Protein AF-A0A382SVH9-F1 (afdb_monomer)

InterPro domains:
  IPR014755 Copper resistance protein CopC/internalin, immunoglobulin-like [G3DSA:2.60.40.1220] (78-161)
  IPR014755 Copper resistance protein CopC/internalin, immunoglobulin-like [G3DSA:2.60.40.1220] (192-285)
  IPR032812 SbsA, Ig-like domain [PF13205] (74-186)
  IPR032812 SbsA, Ig-like domain [PF13205] (188-298)

Radius of gyration: 37.23 Å; Cα contacts (8 Å, |Δi|>4): 675; chains: 1; bounding box: 82×45×102 Å

pLDDT: mean 82.38, std 20.7, range [30.25, 98.88]

Nearest PDB structures (foldseek):
  3hc2-assembly1_A-2  TM=4.375E-01  e=3.664E-01  Gallus gallus
  3r18-assembly1_A-2  TM=4.276E-01  e=3.149E-01  Gallus gallus
  3hbq-assembly1_A-2  TM=4.366E-01  e=4.054E-01  Gallus gallus
  2a99-assembly1_A  TM=4.403E-01  e=6.717E-01  Gallus gallus
  3hbg-assembly1_A-2  TM=4.367E-01  e=7.816E-01  Gallus gallus

Sequence (308 aa):
RRIYLDWDGGPRQEYMTHVCCGNYSFNDLADSTYTLTYDYPWPHLNPTYIPSQIQTVTISEGENVTINFGTGTDTTAPVLVSSTPADDVTGVATDTNIVLVFDKAVDVGAGDITIHQASTGATVGTVSVTSWRVTGDGTATITVDPPGTLSSETGYYINVDPSAFQDTAGYSYGGIVNTSSLNFVTADVEPPLLVSSVPADGATGVHAETNITLMFDEAVHPRYGNITIHYADSGNVVETFTVPSGQVAGLGTDTITINPAQALFEVTTSDDRPLAAGTTFYINVDPQTLRDSAGNDYPGIDDSTTLS

Structure (mmCIF, N/CA/C/O backbone):
data_AF-A0A382SVH9-F1
#
_entry.id   AF-A0A382SVH9-F1
#
loop_
_atom_site.group_PDB
_atom_site.id
_atom_site.type_symbol
_atom_site.label_atom_id
_atom_site.label_alt_id
_atom_site.label_comp_id
_atom_site.label_asym_id
_atom_site.label_entity_id
_atom_site.label_seq_id
_atom_site.pdbx_PDB_ins_code
_atom_site.Cartn_x
_atom_site.Cartn_y
_atom_site.Cartn_z
_atom_site.occupancy
_atom_site.B_iso_or_equiv
_atom_site.auth_seq_id
_atom_site.auth_comp_id
_atom_site.auth_asym_id
_atom_site.auth_atom_id
_atom_site.pdbx_PDB_model_num
ATOM 1 N N . ARG A 1 1 ? 16.583 6.947 -51.802 1.00 58.25 1 ARG A N 1
ATOM 2 C CA . ARG A 1 1 ? 17.258 8.070 -51.109 1.00 58.25 1 ARG A CA 1
ATOM 3 C C . ARG A 1 1 ? 17.910 8.914 -52.191 1.00 58.25 1 ARG A C 1
ATOM 5 O O . ARG A 1 1 ? 18.689 8.338 -52.942 1.00 58.25 1 ARG A O 1
ATOM 12 N N . ARG A 1 2 ? 17.531 10.185 -52.338 1.00 56.09 2 ARG A N 1
ATOM 13 C CA . ARG A 1 2 ? 18.093 11.093 -53.351 1.00 56.09 2 ARG A CA 1
ATOM 14 C C . ARG A 1 2 ? 18.866 12.202 -52.647 1.00 56.09 2 ARG A C 1
ATOM 16 O O . ARG A 1 2 ? 18.416 12.651 -51.594 1.00 56.09 2 ARG A O 1
ATOM 23 N N . ILE A 1 3 ? 20.010 12.591 -53.201 1.00 58.25 3 ILE A N 1
ATOM 24 C CA . ILE A 1 3 ? 20.760 13.771 -52.761 1.00 58.25 3 ILE A CA 1
ATOM 25 C C . ILE A 1 3 ? 20.596 14.853 -53.817 1.00 58.25 3 ILE A C 1
ATOM 27 O O . ILE A 1 3 ? 20.844 14.620 -55.004 1.00 58.25 3 ILE A O 1
ATOM 31 N N . TYR A 1 4 ? 20.220 16.035 -53.346 1.00 61.88 4 TYR A N 1
ATOM 32 C CA . TYR A 1 4 ? 20.144 17.238 -54.149 1.00 61.88 4 TYR A CA 1
ATOM 33 C C . TYR A 1 4 ? 21.064 18.298 -53.556 1.00 61.88 4 TYR A C 1
ATOM 35 O O . TYR A 1 4 ? 21.172 18.413 -52.332 1.00 61.88 4 TYR A O 1
ATOM 43 N N . LEU A 1 5 ? 21.699 19.062 -54.439 1.00 62.53 5 LEU A N 1
ATOM 44 C CA . LEU A 1 5 ? 22.424 20.272 -54.082 1.00 62.53 5 LEU A CA 1
ATOM 45 C C . LEU A 1 5 ? 21.657 21.454 -54.667 1.00 62.53 5 LEU A C 1
ATOM 47 O O . LEU A 1 5 ? 21.414 21.515 -55.876 1.00 62.53 5 LEU A O 1
ATOM 51 N N . ASP A 1 6 ? 21.267 22.368 -53.788 1.00 61.41 6 ASP A N 1
ATOM 52 C CA . ASP A 1 6 ? 20.656 23.636 -54.152 1.00 61.41 6 ASP A CA 1
ATOM 53 C C . ASP A 1 6 ? 21.740 24.714 -54.091 1.00 61.41 6 ASP A C 1
ATOM 55 O O . ASP A 1 6 ? 22.362 24.929 -53.048 1.00 61.41 6 ASP A O 1
ATOM 59 N N . TRP A 1 7 ? 21.998 25.354 -55.230 1.00 53.94 7 TRP A N 1
ATOM 60 C CA . TRP A 1 7 ? 22.846 26.540 -55.311 1.00 53.94 7 TRP A CA 1
ATOM 61 C C . TRP A 1 7 ? 21.989 27.781 -55.053 1.00 53.94 7 TRP A C 1
ATOM 63 O O . TRP A 1 7 ? 20.885 27.875 -55.592 1.00 53.94 7 TRP A O 1
ATOM 73 N N . ASP A 1 8 ? 22.476 28.725 -54.246 1.00 51.28 8 ASP A N 1
ATOM 74 C CA . ASP A 1 8 ? 21.717 29.917 -53.859 1.00 51.28 8 ASP A CA 1
ATOM 75 C C . ASP A 1 8 ? 21.357 30.769 -55.099 1.00 51.28 8 ASP A C 1
ATOM 77 O O . ASP A 1 8 ? 22.191 31.467 -55.677 1.00 51.28 8 ASP A O 1
ATOM 81 N N . GLY A 1 9 ? 20.104 30.649 -55.560 1.00 55.28 9 GLY A N 1
ATOM 82 C CA . GLY A 1 9 ? 19.581 31.293 -56.774 1.00 55.28 9 GLY A CA 1
ATOM 83 C C . GLY A 1 9 ? 19.583 30.450 -58.064 1.00 55.28 9 GLY A C 1
ATOM 84 O O . GLY A 1 9 ? 19.178 30.964 -59.109 1.00 55.28 9 GLY A O 1
ATOM 85 N N . GLY A 1 10 ? 19.992 29.176 -58.022 1.00 58.62 10 GLY A N 1
ATOM 86 C CA . GLY A 1 10 ? 20.035 28.259 -59.172 1.00 58.62 10 GLY A CA 1
ATOM 87 C C . GLY A 1 10 ? 18.997 27.124 -59.146 1.00 58.62 10 GLY A C 1
ATOM 88 O O . GLY A 1 10 ? 18.335 26.899 -58.135 1.00 58.62 10 GLY A O 1
ATOM 89 N N . PRO A 1 11 ? 18.828 26.376 -60.256 1.00 56.66 11 PRO A N 1
ATOM 90 C CA . PRO A 1 11 ? 17.958 25.202 -60.285 1.00 56.66 11 PRO A CA 1
ATOM 91 C C . PRO A 1 11 ? 18.550 24.037 -59.473 1.00 56.66 11 PRO A C 1
ATOM 93 O O . PRO A 1 11 ? 19.734 23.729 -59.605 1.00 56.66 11 PRO A O 1
ATOM 96 N N . ARG A 1 12 ? 17.699 23.352 -58.693 1.00 59.25 12 ARG A N 1
ATOM 97 C CA . ARG A 1 12 ? 18.012 22.109 -57.961 1.00 59.25 12 ARG A CA 1
ATOM 98 C C . ARG A 1 12 ? 18.610 21.068 -58.906 1.00 59.25 12 ARG A C 1
ATOM 100 O O . ARG A 1 12 ? 17.952 20.676 -59.873 1.00 59.25 12 ARG A O 1
ATOM 107 N N . GLN A 1 13 ? 19.821 20.592 -58.621 1.00 64.38 13 GLN A N 1
ATOM 108 C CA . GLN A 1 13 ? 20.447 19.512 -59.389 1.00 64.38 13 GLN A CA 1
ATOM 109 C C . GLN A 1 13 ? 20.410 18.198 -58.603 1.00 64.38 13 GLN A C 1
ATOM 111 O O . GLN A 1 13 ? 20.823 18.125 -57.443 1.00 64.38 13 GLN A O 1
ATOM 116 N N . GLU A 1 14 ? 19.885 17.147 -59.240 1.00 62.72 14 GLU A N 1
ATOM 117 C CA . GLU A 1 14 ? 19.917 15.785 -58.708 1.00 62.72 14 GLU A CA 1
ATOM 118 C C . GLU A 1 14 ? 21.241 15.132 -59.101 1.00 62.72 14 GLU A C 1
ATOM 120 O O . GLU A 1 14 ? 21.479 14.843 -60.272 1.00 62.72 14 GLU A O 1
ATOM 125 N N . TYR A 1 15 ? 22.099 14.887 -58.113 1.00 63.59 15 TYR A N 1
ATOM 126 C CA . TYR A 1 15 ? 23.400 14.262 -58.352 1.00 63.59 15 TYR A CA 1
ATOM 127 C C . TYR A 1 15 ? 23.353 12.744 -58.173 1.00 63.59 15 TYR A C 1
ATOM 129 O O . TYR A 1 15 ? 24.147 12.028 -58.782 1.00 63.59 15 TYR A O 1
ATOM 137 N N . MET A 1 16 ? 22.432 12.225 -57.350 1.00 60.12 16 MET A N 1
ATOM 138 C CA . MET A 1 16 ? 22.357 10.793 -57.056 1.00 60.12 16 MET A CA 1
ATOM 139 C C . MET A 1 16 ? 20.930 10.311 -56.799 1.00 60.12 16 MET A C 1
ATOM 141 O O . MET A 1 16 ? 20.233 10.812 -55.917 1.00 60.12 16 MET A O 1
ATOM 145 N N . THR A 1 17 ? 20.547 9.246 -57.505 1.00 49.84 17 THR A N 1
ATOM 146 C CA . THR A 1 17 ? 19.232 8.590 -57.403 1.00 49.84 17 THR A CA 1
ATOM 147 C C . THR A 1 17 ? 19.216 7.413 -56.414 1.00 49.84 17 THR A C 1
ATOM 149 O O . THR A 1 17 ? 18.142 6.936 -56.032 1.00 49.84 17 THR A O 1
ATOM 152 N N . HIS A 1 18 ? 20.394 6.937 -55.988 1.00 51.53 18 HIS A N 1
ATOM 153 C CA . HIS A 1 18 ? 20.585 5.873 -55.000 1.00 51.53 18 HIS A CA 1
ATOM 154 C C . HIS A 1 18 ? 21.773 6.190 -54.092 1.00 51.53 18 HIS A C 1
ATOM 156 O O . HIS A 1 18 ? 22.919 6.221 -54.529 1.00 51.53 18 HIS A O 1
ATOM 162 N N . VAL A 1 19 ? 21.479 6.397 -52.813 1.00 54.03 19 VAL A N 1
ATOM 163 C CA . VAL A 1 19 ? 22.462 6.693 -51.768 1.00 54.03 19 VAL A CA 1
ATOM 164 C C . VAL A 1 19 ? 22.410 5.547 -50.761 1.00 54.03 19 VAL A C 1
ATOM 166 O O . VAL A 1 19 ? 21.363 5.313 -50.149 1.00 54.03 19 VAL A O 1
ATOM 169 N N . CYS A 1 20 ? 23.508 4.806 -50.635 1.00 48.97 20 CYS A N 1
ATOM 170 C CA . CYS A 1 20 ? 23.730 3.790 -49.606 1.00 48.97 20 CYS A CA 1
ATOM 171 C C . CYS A 1 20 ? 24.627 4.359 -48.490 1.00 48.97 20 CYS A C 1
ATOM 173 O O . CYS A 1 20 ? 24.883 5.558 -48.438 1.00 48.97 20 CYS A O 1
ATOM 175 N N . CYS A 1 21 ? 25.077 3.525 -47.554 1.00 48.47 21 CYS A N 1
ATOM 176 C CA . CYS A 1 21 ? 26.153 3.907 -46.641 1.00 48.47 21 CYS A CA 1
ATOM 177 C C . CYS A 1 21 ? 27.482 3.977 -47.417 1.00 48.47 21 CYS A C 1
ATOM 179 O O . CYS A 1 21 ? 27.823 3.042 -48.142 1.00 48.47 21 CYS A O 1
ATOM 181 N N . GLY A 1 22 ? 28.208 5.093 -47.304 1.00 46.25 22 GLY A N 1
ATOM 182 C CA . GLY A 1 22 ? 29.478 5.305 -47.999 1.00 46.25 22 GLY A CA 1
ATOM 183 C C . GLY A 1 22 ? 29.938 6.764 -47.986 1.00 46.25 22 GLY A C 1
ATOM 184 O O . GLY A 1 22 ? 29.182 7.659 -47.610 1.00 46.25 22 GLY A O 1
ATOM 185 N N . ASN A 1 23 ? 31.184 6.981 -48.408 1.00 48.84 23 ASN A N 1
ATOM 186 C CA . ASN A 1 23 ? 31.743 8.313 -48.631 1.00 48.84 23 ASN A CA 1
ATOM 187 C C . ASN A 1 23 ? 31.383 8.777 -50.043 1.00 48.84 23 ASN A C 1
ATOM 189 O O . ASN A 1 23 ? 31.518 8.007 -50.997 1.00 48.84 23 ASN A O 1
ATOM 193 N N . TYR A 1 24 ? 30.966 10.033 -50.174 1.00 58.28 24 TYR A N 1
ATOM 194 C CA . TYR A 1 24 ? 30.596 10.627 -51.455 1.00 58.28 24 TYR A CA 1
ATOM 195 C C . TYR A 1 24 ? 31.467 11.843 -51.745 1.00 58.28 24 TYR A C 1
ATOM 197 O O . TYR A 1 24 ? 31.756 12.641 -50.854 1.00 58.28 24 TYR A O 1
ATOM 205 N N . SER A 1 25 ? 31.888 11.955 -53.001 1.00 56.06 25 SER A N 1
ATOM 206 C CA . SER A 1 25 ? 32.727 13.037 -53.508 1.00 56.06 25 SER A CA 1
ATOM 207 C C . SER A 1 25 ? 31.969 13.746 -54.620 1.00 56.06 25 SER A C 1
ATOM 209 O O . SER A 1 25 ? 31.438 13.089 -55.517 1.00 56.06 25 SER A O 1
ATOM 211 N N . PHE A 1 26 ? 31.930 15.072 -54.563 1.00 63.16 26 PHE A N 1
ATOM 212 C CA . PHE A 1 26 ? 31.374 15.908 -55.620 1.00 63.16 26 PHE A CA 1
ATOM 213 C C . PHE A 1 26 ? 32.535 16.653 -56.274 1.00 63.16 26 PHE A C 1
ATOM 215 O O . PHE A 1 26 ? 33.290 17.331 -55.581 1.00 63.16 26 PHE A O 1
ATOM 222 N N . ASN A 1 27 ? 32.685 16.495 -57.588 1.00 55.75 27 ASN A N 1
ATOM 223 C CA . ASN A 1 27 ? 33.703 17.182 -58.381 1.00 55.75 27 ASN A CA 1
ATOM 224 C C . ASN A 1 27 ? 33.030 18.282 -59.216 1.00 55.75 27 ASN A C 1
ATOM 226 O O . ASN A 1 27 ? 31.838 18.183 -59.505 1.00 55.75 27 ASN A O 1
ATOM 230 N N . ASP A 1 28 ? 33.798 19.295 -59.618 1.00 58.84 28 ASP A N 1
ATOM 231 C CA . ASP A 1 28 ? 33.359 20.390 -60.500 1.00 58.84 28 ASP A CA 1
ATOM 232 C C . ASP A 1 28 ? 32.236 21.287 -59.933 1.00 58.84 28 ASP A C 1
ATOM 234 O O . ASP A 1 28 ? 31.375 21.776 -60.668 1.00 58.84 28 ASP A O 1
ATOM 238 N N . LEU A 1 29 ? 32.235 21.531 -58.618 1.00 59.56 29 LEU A N 1
ATOM 239 C CA . LEU A 1 29 ? 31.367 22.544 -58.008 1.00 59.56 29 LEU A CA 1
ATOM 240 C C . LEU A 1 29 ? 31.951 23.950 -58.232 1.00 59.56 29 LEU A C 1
ATOM 242 O O . LEU A 1 29 ? 33.138 24.173 -58.009 1.00 59.56 29 LEU A O 1
ATOM 246 N N . ALA A 1 30 ? 31.114 24.902 -58.652 1.00 58.53 30 ALA A N 1
ATOM 247 C CA . ALA A 1 30 ? 31.490 26.315 -58.752 1.00 58.53 30 ALA A CA 1
ATOM 248 C C . ALA A 1 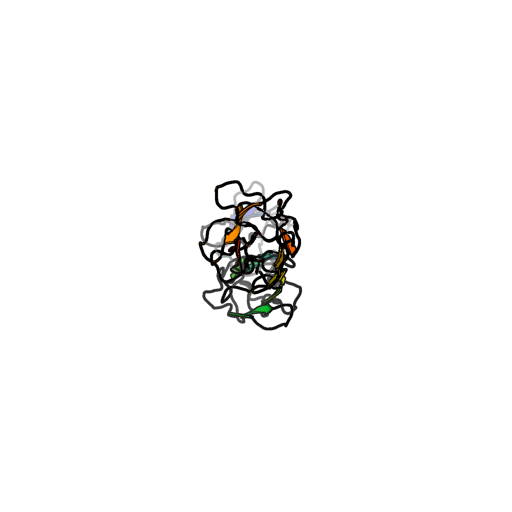30 ? 31.581 26.974 -57.362 1.00 58.53 30 ALA A C 1
ATOM 250 O O . ALA A 1 30 ? 30.886 26.538 -56.442 1.00 58.53 30 ALA A O 1
ATOM 251 N N . ASP A 1 31 ? 32.361 28.052 -57.227 1.00 51.97 31 ASP A N 1
ATOM 252 C CA . ASP A 1 31 ? 32.509 28.823 -55.981 1.00 51.97 31 ASP A CA 1
ATOM 253 C C . ASP A 1 31 ? 31.170 29.383 -55.489 1.00 51.97 31 ASP A C 1
ATOM 255 O O . ASP A 1 31 ? 30.678 30.416 -55.961 1.00 51.97 31 ASP A O 1
ATOM 259 N N . SER A 1 32 ? 30.557 28.695 -54.524 1.00 55.59 32 SER A N 1
ATOM 260 C CA . SER A 1 32 ? 29.345 29.178 -53.885 1.00 55.59 32 SER A CA 1
ATOM 261 C C . SER A 1 32 ? 28.934 28.418 -52.631 1.00 55.59 32 SER A C 1
ATOM 263 O O . SER A 1 32 ? 29.571 27.454 -52.208 1.00 55.59 32 SER A O 1
ATOM 265 N N . THR A 1 33 ? 27.836 28.872 -52.032 1.00 53.19 33 THR A N 1
ATOM 266 C CA . THR A 1 33 ? 27.153 28.174 -50.950 1.00 53.19 33 THR A CA 1
ATOM 267 C C . THR A 1 33 ? 26.169 27.170 -51.539 1.00 53.19 33 THR A C 1
ATOM 269 O O . THR A 1 33 ? 25.306 27.527 -52.344 1.00 53.19 33 THR A O 1
ATOM 272 N N . TYR A 1 34 ? 26.295 25.915 -51.114 1.00 56.31 34 TYR A N 1
ATOM 273 C CA . TYR A 1 34 ? 25.376 24.844 -51.477 1.00 56.31 34 TYR A CA 1
ATOM 274 C C . TYR A 1 34 ? 24.607 24.390 -50.243 1.00 56.31 34 TYR A C 1
ATOM 276 O O . TYR A 1 34 ? 25.189 24.193 -49.174 1.00 56.31 34 TYR A O 1
ATOM 284 N N . THR A 1 35 ? 23.302 24.192 -50.402 1.00 55.31 35 THR A N 1
ATOM 285 C CA . THR A 1 35 ? 22.461 23.556 -49.386 1.00 55.31 35 THR A CA 1
ATOM 286 C C . THR A 1 35 ? 22.193 22.118 -49.796 1.00 55.31 35 THR A C 1
ATOM 288 O O . THR A 1 35 ? 21.763 21.845 -50.917 1.00 55.31 35 THR A O 1
ATOM 291 N N . LEU A 1 36 ? 22.459 21.187 -48.881 1.00 57.78 36 LEU A N 1
ATOM 292 C CA . LEU A 1 36 ? 22.130 19.782 -49.064 1.00 57.78 36 LEU A CA 1
ATOM 293 C C . LEU A 1 36 ? 20.709 19.529 -48.558 1.00 57.78 36 LEU A C 1
ATOM 295 O O . LEU A 1 36 ? 20.455 19.600 -47.355 1.00 57.78 36 LEU A O 1
ATOM 299 N N . THR A 1 37 ? 19.803 19.174 -49.465 1.00 52.91 37 THR A N 1
ATOM 300 C CA . THR A 1 37 ? 18.401 18.915 -49.118 1.00 52.91 37 THR A CA 1
ATOM 301 C C . THR A 1 37 ? 18.071 17.440 -49.331 1.00 52.91 37 THR A C 1
ATOM 303 O O . THR A 1 37 ? 18.212 16.915 -50.438 1.00 52.91 37 THR A O 1
ATOM 306 N N . TYR A 1 38 ? 17.609 16.761 -48.277 1.00 53.44 38 TYR A N 1
ATOM 307 C CA . TYR A 1 38 ? 17.138 15.374 -48.332 1.00 53.44 38 TYR A CA 1
ATOM 308 C C . TYR A 1 38 ? 15.609 15.328 -48.402 1.00 53.44 38 TYR A C 1
ATOM 310 O O . TYR A 1 38 ? 14.936 15.886 -47.539 1.00 53.44 38 TYR A O 1
ATOM 318 N N . ASP A 1 39 ? 15.053 14.624 -49.391 1.00 50.69 39 ASP A N 1
ATOM 319 C CA . ASP A 1 39 ? 13.601 14.417 -49.467 1.00 50.69 39 ASP A CA 1
ATOM 320 C C . ASP A 1 39 ? 13.175 13.212 -48.591 1.00 50.69 39 ASP A C 1
ATOM 322 O O . ASP A 1 39 ? 13.449 12.053 -48.923 1.00 50.69 39 ASP A O 1
ATOM 326 N N . TYR A 1 40 ? 12.463 13.494 -47.492 1.00 48.00 40 TYR A N 1
ATOM 327 C CA . TYR A 1 40 ? 11.597 12.581 -46.711 1.00 48.00 40 TYR A CA 1
ATOM 328 C C . TYR A 1 40 ? 10.225 13.283 -46.531 1.00 48.00 40 TYR A C 1
ATOM 330 O O . TYR A 1 40 ? 10.270 14.508 -46.393 1.00 48.00 40 TYR A O 1
ATOM 338 N N . PRO A 1 41 ? 9.026 12.627 -46.540 1.00 49.06 41 PRO A N 1
ATOM 339 C CA . PRO A 1 41 ? 8.708 11.323 -45.919 1.00 49.06 41 PRO A CA 1
ATOM 340 C C . PRO A 1 41 ? 7.757 10.356 -46.682 1.00 49.06 41 PRO A C 1
ATOM 342 O O . PRO A 1 41 ? 7.038 10.749 -47.595 1.00 49.06 41 PRO A O 1
ATOM 345 N N . TRP A 1 42 ? 7.675 9.093 -46.227 1.00 33.41 42 TRP A N 1
ATOM 346 C CA . TRP A 1 42 ? 6.431 8.290 -46.247 1.00 33.41 42 TRP A CA 1
ATOM 347 C C . TRP A 1 42 ? 6.083 7.853 -44.805 1.00 33.41 42 TRP A C 1
ATOM 349 O O . TRP A 1 42 ? 6.988 7.749 -43.972 1.00 33.41 42 TRP A O 1
ATOM 359 N N . PRO A 1 43 ? 4.790 7.654 -44.477 1.00 42.72 43 PRO A N 1
ATOM 360 C CA . PRO A 1 43 ? 4.315 7.328 -43.140 1.00 42.72 43 PRO A CA 1
ATOM 361 C C . PRO A 1 43 ? 4.579 5.848 -42.841 1.00 42.72 43 PRO A C 1
ATOM 363 O O . PRO A 1 43 ? 4.656 5.035 -43.756 1.00 42.72 43 PRO A O 1
ATOM 366 N N . HIS A 1 44 ? 4.661 5.499 -41.561 1.00 37.62 44 HIS A N 1
ATOM 367 C CA . HIS A 1 44 ? 5.045 4.179 -41.044 1.00 37.62 44 HIS A CA 1
ATOM 368 C C . HIS A 1 44 ? 6.551 3.922 -41.096 1.00 37.62 44 HIS A C 1
ATOM 370 O O . HIS A 1 44 ? 7.010 3.066 -41.834 1.00 37.62 44 HIS A O 1
ATOM 376 N N . LEU A 1 45 ? 7.307 4.682 -40.304 1.00 30.25 45 LEU A N 1
ATOM 377 C CA . LEU A 1 45 ? 8.376 4.201 -39.421 1.00 30.25 45 LEU A CA 1
ATOM 378 C C . LEU A 1 45 ? 8.753 5.370 -38.489 1.00 30.25 45 LEU A C 1
ATOM 380 O O . LEU A 1 45 ? 8.753 6.531 -38.900 1.00 30.25 45 LEU A O 1
ATOM 384 N N . ASN A 1 46 ? 8.983 5.048 -37.218 1.00 38.66 46 ASN A N 1
ATOM 385 C CA . ASN A 1 46 ? 9.232 5.973 -36.112 1.00 38.66 46 ASN A CA 1
ATOM 386 C C . ASN A 1 46 ? 10.412 6.931 -36.434 1.00 38.66 46 ASN A C 1
ATOM 388 O O . ASN A 1 46 ? 11.494 6.446 -36.776 1.00 38.66 46 ASN A O 1
ATOM 392 N N . PRO A 1 47 ? 10.249 8.267 -36.383 1.00 35.34 47 PRO A N 1
ATOM 393 C CA . PRO A 1 47 ? 11.258 9.212 -36.852 1.00 35.34 47 PRO A CA 1
ATOM 394 C C . PRO A 1 47 ? 12.253 9.558 -35.735 1.00 35.34 47 PRO A C 1
ATOM 396 O O . PRO A 1 47 ? 12.216 10.661 -35.200 1.00 35.34 47 PRO A O 1
ATOM 399 N N . THR A 1 48 ? 13.169 8.652 -35.390 1.00 42.91 48 THR A N 1
ATOM 400 C CA . THR A 1 48 ? 14.209 8.941 -34.371 1.00 42.91 48 THR A CA 1
ATOM 401 C C . THR A 1 48 ? 15.579 9.264 -34.966 1.00 42.91 48 THR A C 1
ATOM 403 O O . THR A 1 48 ? 16.588 9.197 -34.276 1.00 42.91 48 THR A O 1
ATOM 406 N N . TYR A 1 49 ? 15.658 9.670 -36.237 1.00 42.28 49 TYR A N 1
ATOM 407 C CA . TYR A 1 49 ? 16.865 10.345 -36.720 1.00 42.28 49 TYR A CA 1
ATOM 408 C C . TYR A 1 49 ? 16.600 11.182 -37.973 1.00 42.28 49 TYR A C 1
ATOM 410 O O . TYR A 1 49 ? 16.689 10.705 -39.105 1.00 42.28 49 TYR A O 1
ATOM 418 N N . ILE A 1 50 ? 16.289 12.461 -37.772 1.00 40.38 50 ILE A N 1
ATOM 419 C CA . ILE A 1 50 ? 16.588 13.486 -38.772 1.00 40.38 50 ILE A CA 1
ATOM 420 C C . ILE A 1 50 ? 18.004 13.958 -38.429 1.00 40.38 50 ILE A C 1
ATOM 422 O O . ILE A 1 50 ? 18.196 14.422 -37.304 1.00 40.38 50 ILE A O 1
ATOM 426 N N . PRO A 1 51 ? 19.000 13.873 -39.329 1.00 41.66 51 PRO A N 1
ATOM 427 C CA . PRO A 1 51 ? 20.227 14.626 -39.138 1.00 41.66 51 PRO A CA 1
ATOM 428 C C . PRO A 1 51 ? 19.833 16.107 -39.155 1.00 41.66 51 PRO A C 1
ATOM 430 O O . PRO A 1 51 ? 19.626 16.699 -40.209 1.00 41.66 51 PRO A O 1
ATOM 433 N N . SER A 1 52 ? 19.655 16.704 -37.979 1.00 39.50 52 SER A N 1
ATOM 434 C CA . SER A 1 52 ? 19.278 18.109 -37.820 1.00 39.50 52 SER A CA 1
ATOM 435 C C . SER A 1 52 ? 20.468 19.056 -37.971 1.00 39.50 52 SER A C 1
ATOM 437 O O . SER A 1 52 ? 20.377 20.222 -37.601 1.00 39.50 52 SER A O 1
ATOM 439 N N . GLN A 1 53 ? 21.587 18.592 -38.523 1.00 44.22 53 GLN A N 1
ATOM 440 C CA . GLN A 1 53 ? 22.650 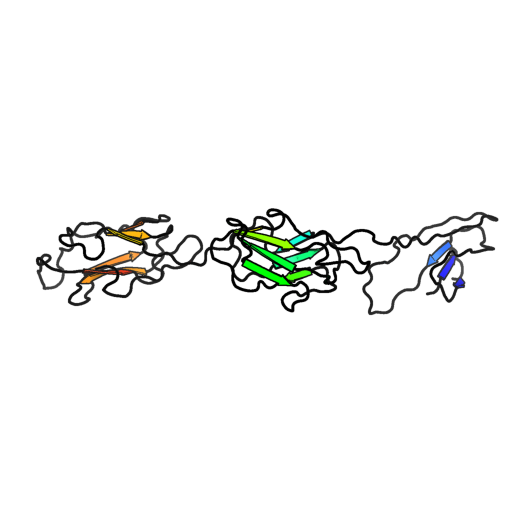19.484 -38.954 1.00 44.22 53 GLN A CA 1
ATOM 441 C C . GLN A 1 53 ? 22.567 19.655 -40.464 1.00 44.22 53 GLN A C 1
ATOM 443 O O . GLN A 1 53 ? 23.189 18.923 -41.229 1.00 44.22 53 GLN A O 1
ATOM 448 N N . ILE A 1 54 ? 21.805 20.668 -40.885 1.00 46.97 54 ILE A N 1
ATOM 449 C CA . ILE A 1 54 ? 22.127 21.370 -42.126 1.00 46.97 54 ILE A CA 1
ATOM 450 C C . ILE A 1 54 ? 23.532 21.930 -41.901 1.00 46.97 54 ILE A C 1
ATOM 452 O O . ILE A 1 54 ? 23.716 22.888 -41.153 1.00 46.97 54 ILE A O 1
ATOM 456 N N . GLN A 1 55 ? 24.537 21.263 -42.458 1.00 50.16 55 GLN A N 1
ATOM 457 C CA . GLN A 1 55 ? 25.910 21.731 -42.402 1.00 50.16 55 GLN A CA 1
ATOM 458 C C . GLN A 1 55 ? 26.116 22.618 -43.628 1.00 50.16 55 GLN A C 1
ATOM 460 O O . GLN A 1 55 ? 26.173 22.126 -44.754 1.00 50.16 55 GLN A O 1
ATOM 465 N N . THR A 1 56 ? 26.153 23.934 -43.430 1.00 49.94 56 THR A N 1
ATOM 466 C CA . THR A 1 56 ? 26.539 24.862 -44.495 1.00 49.94 56 THR A CA 1
ATOM 467 C C . THR A 1 56 ? 28.038 24.701 -44.718 1.00 49.94 56 THR A C 1
ATOM 469 O O . THR A 1 56 ? 28.826 24.973 -43.812 1.00 49.94 56 THR A O 1
ATOM 472 N N . VAL A 1 57 ? 28.438 24.233 -45.900 1.00 55.03 57 VAL A N 1
ATOM 473 C CA . VAL A 1 57 ? 29.850 24.091 -46.274 1.00 55.03 57 VAL A CA 1
ATOM 474 C C . VAL A 1 57 ? 30.156 25.093 -47.382 1.00 55.03 57 VAL A C 1
ATOM 476 O O . VAL A 1 57 ? 29.504 25.089 -48.424 1.00 55.03 57 VAL A O 1
ATOM 479 N N . THR A 1 58 ? 31.137 25.964 -47.148 1.00 53.25 58 THR A N 1
ATOM 480 C CA . THR A 1 58 ? 31.693 26.856 -48.175 1.00 53.25 58 THR A CA 1
ATOM 481 C C . THR A 1 58 ? 32.874 26.152 -48.830 1.00 53.25 58 THR A C 1
ATOM 483 O O . THR A 1 58 ? 33.755 25.671 -48.120 1.00 53.25 58 THR A O 1
ATOM 486 N N . ILE A 1 59 ? 32.893 26.090 -50.161 1.00 54.50 59 ILE A N 1
ATOM 487 C CA . ILE A 1 59 ? 33.920 25.389 -50.947 1.00 54.50 59 ILE A CA 1
ATOM 488 C C . ILE A 1 59 ? 34.635 26.408 -51.841 1.00 54.50 59 ILE A C 1
ATOM 490 O O . ILE A 1 59 ? 33.967 27.285 -52.388 1.00 54.50 59 ILE A O 1
ATOM 494 N N . SER A 1 60 ? 35.963 26.302 -51.967 1.00 51.06 60 SER A N 1
ATOM 495 C CA . SER A 1 60 ? 36.768 27.079 -52.928 1.00 51.06 60 SER A CA 1
ATOM 496 C C . SER A 1 60 ? 37.248 26.191 -54.086 1.00 51.06 60 SER A C 1
ATOM 498 O O . SER A 1 60 ? 37.467 24.991 -53.897 1.00 51.06 60 SER A O 1
ATOM 500 N N . GLU A 1 61 ? 37.440 26.770 -55.272 1.00 46.88 61 GLU A N 1
ATOM 501 C CA . GLU A 1 61 ? 37.838 26.063 -56.495 1.00 46.88 61 GLU A CA 1
ATOM 502 C C . GLU A 1 61 ? 39.099 25.192 -56.309 1.00 46.88 61 GLU A C 1
ATOM 504 O O . GLU A 1 61 ? 40.149 25.647 -55.849 1.00 46.88 61 GLU A O 1
ATOM 509 N N . GLY A 1 62 ? 38.997 23.915 -56.699 1.00 51.62 62 GLY A N 1
ATOM 510 C CA . GLY A 1 62 ? 40.088 22.933 -56.649 1.00 51.62 62 GLY A CA 1
ATOM 511 C C . GLY A 1 62 ? 40.210 22.141 -55.341 1.00 51.62 62 GLY A C 1
ATOM 512 O O . GLY A 1 62 ? 41.104 21.298 -55.230 1.00 51.62 62 GLY A O 1
ATOM 513 N N . GLU A 1 63 ? 39.329 22.369 -54.363 1.00 50.50 63 GLU A N 1
ATOM 514 C CA . GLU A 1 63 ? 39.331 21.651 -53.088 1.00 50.50 63 GLU A CA 1
ATOM 515 C C . GLU A 1 63 ? 38.377 20.443 -53.100 1.00 50.50 63 GLU A C 1
ATOM 517 O O . GLU A 1 63 ? 37.199 20.545 -53.442 1.00 50.50 63 GLU A O 1
ATOM 522 N N . ASN A 1 64 ? 38.880 19.271 -52.700 1.00 50.03 64 ASN A N 1
ATOM 523 C CA . ASN A 1 64 ? 38.048 18.081 -52.530 1.00 50.03 64 ASN A CA 1
ATOM 524 C C . ASN A 1 64 ? 37.329 18.142 -51.180 1.00 50.03 64 ASN A C 1
ATOM 526 O O . ASN A 1 64 ? 37.968 18.023 -50.133 1.00 50.03 64 ASN A O 1
ATOM 530 N N . VAL A 1 65 ? 36.000 18.244 -51.194 1.00 51.50 65 VAL A N 1
ATOM 531 C CA . VAL A 1 65 ? 35.187 18.218 -49.972 1.00 51.50 65 VAL A CA 1
ATOM 532 C C . VAL A 1 65 ? 34.667 16.814 -49.711 1.00 51.50 65 VAL A C 1
ATOM 534 O O . VAL A 1 65 ? 33.963 16.221 -50.526 1.00 51.50 65 VAL A O 1
ATOM 537 N N . THR A 1 66 ? 35.008 16.287 -48.537 1.00 48.88 66 THR A N 1
ATOM 538 C CA . THR A 1 66 ? 34.459 15.030 -48.023 1.00 48.88 66 THR A CA 1
ATOM 539 C C . THR A 1 66 ? 33.427 15.352 -46.950 1.00 48.88 66 THR A C 1
ATOM 541 O O . THR A 1 66 ? 33.785 15.809 -45.866 1.00 48.88 66 THR A O 1
ATOM 544 N N . ILE A 1 67 ? 32.147 15.108 -47.242 1.00 54.19 67 ILE A N 1
ATOM 545 C CA . ILE A 1 67 ? 31.068 15.218 -46.254 1.00 54.19 67 ILE A CA 1
ATOM 546 C C . ILE A 1 67 ? 30.872 13.839 -45.632 1.00 54.19 67 ILE A C 1
ATOM 548 O O . ILE A 1 67 ? 30.285 12.940 -46.237 1.00 54.19 67 ILE A O 1
ATOM 552 N N . ASN A 1 68 ? 31.377 13.671 -44.413 1.00 45.97 68 ASN A N 1
ATOM 553 C CA . ASN A 1 68 ? 31.119 12.472 -43.631 1.00 45.97 68 ASN A CA 1
ATOM 554 C C . ASN A 1 68 ? 29.772 12.626 -42.928 1.00 45.97 68 ASN A C 1
ATOM 556 O O . ASN A 1 68 ? 29.651 13.367 -41.952 1.00 45.97 68 ASN A O 1
ATOM 560 N N . PHE A 1 69 ? 28.765 11.888 -43.389 1.00 46.00 69 PHE A N 1
ATOM 561 C CA . PHE A 1 69 ? 27.555 11.675 -42.603 1.00 46.00 69 PHE A CA 1
ATOM 562 C C . PHE A 1 69 ? 27.912 10.748 -41.444 1.00 46.00 69 PHE A C 1
ATOM 564 O O . PHE A 1 69 ? 27.855 9.525 -41.566 1.00 46.00 69 PHE A O 1
ATOM 571 N N . GLY A 1 70 ? 28.327 11.329 -40.321 1.00 44.66 70 GLY A N 1
ATOM 572 C CA . GLY A 1 70 ? 28.387 10.596 -39.069 1.00 44.66 70 GLY A CA 1
ATOM 573 C C . GLY A 1 70 ? 26.969 10.180 -38.708 1.00 44.66 70 GLY A C 1
ATOM 574 O O . GLY A 1 70 ? 26.200 10.995 -38.209 1.00 44.66 70 GLY A O 1
ATOM 575 N N . THR A 1 71 ? 26.597 8.926 -38.966 1.00 49.41 71 THR A N 1
ATOM 576 C CA . THR A 1 71 ? 25.495 8.311 -38.232 1.00 49.41 71 THR A CA 1
ATOM 577 C C . THR A 1 71 ? 26.000 8.221 -36.805 1.00 49.41 71 THR A C 1
ATOM 579 O O . THR A 1 71 ? 26.785 7.325 -36.498 1.00 49.41 71 THR A O 1
ATOM 582 N N . GLY A 1 72 ? 25.666 9.197 -35.963 1.00 51.12 72 GLY A N 1
ATOM 583 C CA . GLY A 1 72 ? 25.884 9.045 -34.533 1.00 51.12 72 GLY A CA 1
ATOM 584 C C . GLY A 1 72 ? 25.123 7.793 -34.125 1.00 51.12 72 GLY A C 1
ATOM 585 O O . GLY A 1 72 ? 23.900 7.824 -34.050 1.00 51.12 72 GLY A O 1
ATOM 586 N N . THR A 1 73 ? 25.818 6.666 -34.003 1.00 60.84 73 THR A N 1
ATOM 587 C CA . THR A 1 73 ? 25.228 5.449 -33.469 1.00 60.84 73 THR A CA 1
ATOM 588 C C . THR A 1 73 ? 24.965 5.752 -32.011 1.00 60.84 73 THR A C 1
ATOM 590 O O . THR A 1 73 ? 25.894 6.145 -31.304 1.00 60.84 73 THR A O 1
ATOM 593 N N . ASP A 1 74 ? 23.716 5.639 -31.575 1.00 71.44 74 ASP A N 1
ATOM 594 C CA . ASP A 1 74 ? 23.441 5.616 -30.148 1.00 71.44 74 ASP A CA 1
ATOM 595 C C . ASP A 1 74 ? 24.202 4.424 -29.562 1.00 71.44 74 ASP A C 1
ATOM 597 O O . ASP A 1 74 ? 23.988 3.286 -29.975 1.00 71.44 74 ASP A O 1
ATOM 601 N N . THR A 1 75 ? 25.173 4.712 -28.697 1.00 82.75 75 THR A N 1
ATOM 602 C CA . THR A 1 75 ? 25.992 3.696 -28.029 1.00 82.75 75 THR A CA 1
ATOM 603 C C . THR A 1 75 ? 25.689 3.611 -26.538 1.00 82.75 75 THR A C 1
ATOM 605 O O . THR A 1 75 ? 26.519 3.127 -25.767 1.00 82.75 75 THR A O 1
ATOM 608 N N . THR A 1 76 ? 24.570 4.191 -26.102 1.00 87.25 76 THR A N 1
ATOM 609 C CA . THR A 1 76 ? 24.211 4.295 -24.690 1.00 87.25 76 THR A CA 1
ATOM 610 C C . THR A 1 76 ? 23.122 3.294 -24.347 1.00 87.25 76 THR A C 1
ATOM 612 O O . THR A 1 76 ? 22.091 3.242 -25.010 1.00 87.25 76 THR A O 1
ATOM 615 N N . ALA A 1 77 ? 23.341 2.522 -23.284 1.00 92.81 77 ALA A N 1
ATOM 616 C CA . ALA A 1 77 ? 22.312 1.647 -22.740 1.00 92.81 77 ALA A CA 1
ATOM 617 C C . ALA A 1 77 ? 21.085 2.453 -22.276 1.00 92.81 77 ALA A C 1
ATOM 619 O O . ALA A 1 77 ? 21.252 3.604 -21.860 1.00 92.81 77 ALA A O 1
ATOM 620 N N . PRO A 1 78 ? 19.880 1.852 -22.292 1.00 96.12 78 PRO A N 1
ATOM 621 C CA . PRO A 1 78 ? 18.707 2.438 -21.659 1.00 96.12 78 PRO A CA 1
ATOM 622 C C . PRO A 1 78 ? 18.979 2.803 -20.200 1.00 96.12 78 PRO A C 1
ATOM 624 O O . PRO A 1 78 ? 19.712 2.101 -19.497 1.00 96.12 78 PRO A O 1
ATOM 627 N N . VAL A 1 79 ? 18.346 3.868 -19.724 1.00 95.06 79 VAL A N 1
ATOM 628 C CA . VAL A 1 79 ? 18.380 4.297 -18.324 1.00 95.06 79 VAL A CA 1
ATOM 629 C C . VAL A 1 79 ? 16.952 4.432 -17.817 1.00 95.06 79 VAL A C 1
ATOM 631 O O . VAL A 1 79 ? 16.087 4.973 -18.502 1.00 95.06 79 VAL A O 1
ATOM 634 N N . LEU A 1 80 ? 16.705 3.944 -16.602 1.00 98.00 80 LEU A N 1
ATOM 635 C CA . LEU A 1 80 ? 15.428 4.152 -15.931 1.00 98.00 80 LEU A CA 1
ATOM 636 C C . LEU A 1 80 ? 15.301 5.628 -15.530 1.00 98.00 80 LEU A C 1
ATOM 638 O O . LEU A 1 80 ? 16.128 6.147 -14.782 1.00 98.00 80 LEU A O 1
ATOM 642 N N . VAL A 1 81 ? 14.272 6.296 -16.040 1.00 97.44 81 VAL A N 1
ATOM 643 C CA . VAL A 1 81 ? 13.957 7.706 -15.777 1.00 97.44 81 VAL A CA 1
ATOM 644 C C . VAL A 1 81 ? 13.031 7.839 -14.576 1.00 97.44 81 VAL A C 1
ATOM 646 O O . VAL A 1 81 ? 13.210 8.737 -13.755 1.00 97.44 81 VAL A O 1
ATOM 649 N N . SER A 1 82 ? 12.034 6.962 -14.471 1.00 97.69 82 SER A N 1
ATOM 650 C CA . SER A 1 82 ? 11.098 6.939 -13.349 1.00 97.69 82 SER A CA 1
ATOM 651 C C . SER A 1 82 ? 10.398 5.591 -13.222 1.00 97.69 82 SER A C 1
ATOM 653 O O . SER A 1 82 ? 10.452 4.748 -14.120 1.00 97.69 82 SER A O 1
ATOM 655 N N . SER A 1 83 ? 9.711 5.404 -12.098 1.00 98.62 83 SER A N 1
ATOM 656 C CA . SER A 1 83 ? 8.867 4.245 -11.848 1.00 98.62 83 SER A CA 1
ATOM 657 C C . SER A 1 83 ? 7.539 4.633 -11.198 1.00 98.62 83 SER A C 1
ATOM 659 O O . SER A 1 83 ? 7.375 5.721 -10.643 1.00 98.62 83 SER A O 1
ATOM 661 N N . THR A 1 84 ? 6.564 3.734 -11.267 1.00 98.12 84 THR A N 1
ATOM 662 C CA . THR A 1 84 ? 5.366 3.743 -10.422 1.00 98.12 84 THR A CA 1
ATOM 663 C C . THR A 1 84 ? 5.178 2.333 -9.866 1.00 98.12 84 THR A C 1
ATOM 665 O O . THR A 1 84 ? 5.033 1.426 -10.671 1.00 98.12 84 THR A O 1
ATOM 668 N N . PRO A 1 85 ? 5.192 2.109 -8.545 1.00 98.56 85 PRO A N 1
ATOM 669 C CA . PRO A 1 85 ? 5.424 3.091 -7.486 1.00 98.56 85 PRO A CA 1
ATOM 670 C C . PRO A 1 85 ? 6.768 3.819 -7.636 1.00 98.56 85 PRO A C 1
ATOM 672 O O . PRO A 1 85 ? 7.728 3.263 -8.174 1.00 98.56 85 PRO A O 1
ATOM 675 N N . ALA A 1 86 ? 6.808 5.092 -7.239 1.00 98.56 86 ALA A N 1
ATOM 676 C CA . ALA A 1 86 ? 8.061 5.840 -7.183 1.00 98.56 86 ALA A CA 1
ATOM 677 C C . ALA A 1 86 ? 8.922 5.309 -6.030 1.00 98.56 86 ALA A C 1
ATOM 679 O O . ALA A 1 86 ? 8.388 4.769 -5.064 1.00 98.56 86 ALA A O 1
ATOM 680 N N . ASP A 1 87 ? 10.236 5.473 -6.127 1.00 98.56 87 ASP A N 1
ATOM 681 C CA . ASP A 1 87 ? 11.142 5.109 -5.038 1.00 98.56 87 ASP A CA 1
ATOM 682 C C . ASP A 1 87 ? 10.784 5.849 -3.733 1.00 98.56 87 ASP A C 1
ATOM 684 O O . ASP A 1 87 ? 10.357 7.008 -3.763 1.00 98.56 87 ASP A O 1
ATOM 688 N N . ASP A 1 88 ? 10.920 5.150 -2.606 1.00 98.31 88 A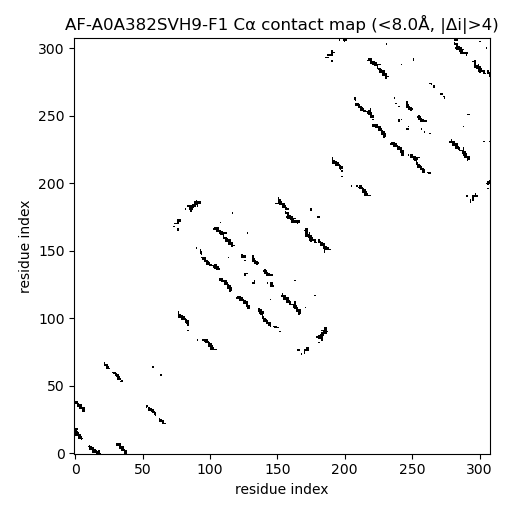SP A N 1
ATOM 689 C CA . ASP A 1 88 ? 10.583 5.572 -1.240 1.00 98.31 88 ASP A CA 1
ATOM 690 C C . ASP A 1 88 ? 9.105 5.954 -0.997 1.00 98.31 88 ASP A C 1
ATOM 692 O O . ASP A 1 88 ? 8.757 6.489 0.063 1.00 98.31 88 ASP A O 1
ATOM 696 N N . VAL A 1 89 ? 8.194 5.692 -1.943 1.00 98.50 89 VAL A N 1
ATOM 697 C CA . VAL A 1 89 ? 6.778 6.035 -1.753 1.00 98.50 89 VAL A CA 1
ATOM 698 C C . VAL A 1 89 ? 6.109 5.097 -0.741 1.00 98.50 89 VAL A C 1
ATOM 700 O O . VAL A 1 89 ? 6.391 3.902 -0.678 1.00 98.50 89 VAL A O 1
ATOM 703 N N . THR A 1 90 ? 5.180 5.637 0.044 1.00 97.94 90 THR A N 1
ATOM 704 C CA . THR A 1 90 ? 4.365 4.888 1.014 1.00 97.94 90 THR A CA 1
ATOM 705 C C . THR A 1 90 ? 2.891 4.945 0.618 1.00 97.94 90 THR A C 1
ATOM 707 O O . THR A 1 90 ? 2.499 5.788 -0.193 1.00 97.94 90 THR A O 1
ATOM 710 N N . GLY A 1 91 ? 2.062 4.054 1.166 1.00 97.00 91 GLY A N 1
ATOM 711 C CA . GLY A 1 91 ? 0.628 4.047 0.868 1.00 97.00 91 GLY A CA 1
ATOM 712 C C . GLY A 1 91 ? 0.288 3.486 -0.516 1.00 97.00 91 GLY A C 1
ATOM 713 O O . GLY A 1 91 ? -0.708 3.882 -1.118 1.00 97.00 91 GLY A O 1
ATOM 714 N N . VAL A 1 92 ? 1.121 2.592 -1.053 1.00 98.38 92 VAL A N 1
ATOM 715 C CA . VAL A 1 92 ? 0.886 1.950 -2.355 1.00 98.38 92 VAL A CA 1
ATOM 716 C C . VAL A 1 92 ? -0.213 0.895 -2.242 1.00 98.38 92 VAL A C 1
ATOM 718 O O . VAL A 1 92 ? -0.139 0.028 -1.376 1.00 98.38 92 VAL A O 1
ATOM 721 N N . ALA A 1 93 ? -1.202 0.900 -3.137 1.00 97.62 93 ALA A N 1
ATOM 722 C CA . ALA A 1 93 ? -2.214 -0.158 -3.145 1.00 97.62 93 ALA A CA 1
ATOM 723 C C . ALA A 1 93 ? -1.564 -1.541 -3.343 1.00 97.62 93 ALA A C 1
ATOM 725 O O . ALA A 1 93 ? -0.658 -1.699 -4.165 1.00 97.62 93 ALA A O 1
ATOM 726 N N . THR A 1 94 ? -2.024 -2.543 -2.597 1.00 97.75 94 THR A N 1
ATOM 727 C CA . THR A 1 94 ? -1.423 -3.888 -2.536 1.00 97.75 94 THR A CA 1
ATOM 728 C C . THR A 1 94 ? -1.490 -4.671 -3.8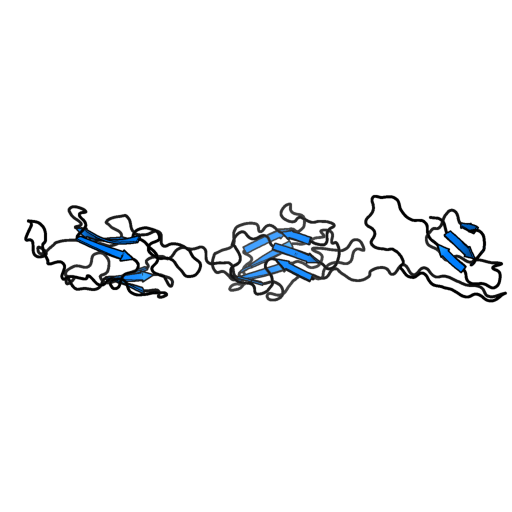51 1.00 97.75 94 THR A C 1
ATOM 730 O O . THR A 1 94 ? -0.764 -5.650 -4.023 1.00 97.75 94 THR A O 1
ATOM 733 N N . ASP A 1 95 ? -2.321 -4.236 -4.795 1.00 96.12 95 ASP A N 1
ATOM 734 C CA . ASP A 1 95 ? -2.510 -4.788 -6.139 1.00 96.12 95 ASP A CA 1
ATOM 735 C C . ASP A 1 95 ? -1.907 -3.905 -7.254 1.00 96.12 95 ASP A C 1
ATOM 737 O O . ASP A 1 95 ? -2.207 -4.082 -8.434 1.00 96.12 95 ASP A O 1
ATOM 741 N N . THR A 1 96 ? -1.045 -2.946 -6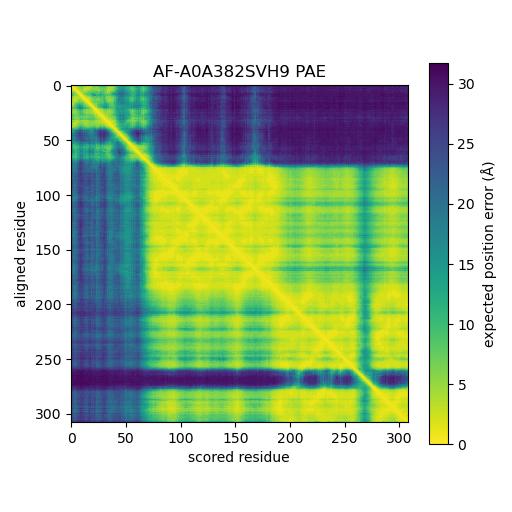.898 1.00 96.38 96 THR A N 1
ATOM 742 C CA . THR A 1 96 ? -0.429 -2.015 -7.855 1.00 96.38 96 THR A CA 1
ATOM 743 C C . THR A 1 96 ? 0.527 -2.718 -8.824 1.00 96.38 96 THR A C 1
ATOM 745 O O . THR A 1 96 ? 1.445 -3.431 -8.417 1.00 96.38 96 THR A O 1
ATOM 748 N N . ASN A 1 97 ? 0.381 -2.418 -10.119 1.00 98.31 97 ASN A N 1
ATOM 749 C CA . ASN A 1 97 ? 1.379 -2.752 -11.136 1.00 98.31 97 ASN A CA 1
ATOM 750 C C . ASN A 1 97 ? 2.657 -1.922 -10.967 1.00 98.31 97 ASN A C 1
ATOM 752 O O . ASN A 1 97 ? 2.599 -0.735 -10.649 1.00 98.31 97 ASN A O 1
ATOM 756 N N . ILE A 1 98 ? 3.802 -2.512 -11.304 1.00 98.62 98 ILE A N 1
ATOM 757 C CA . ILE A 1 98 ? 5.080 -1.801 -11.370 1.00 98.62 98 ILE A CA 1
ATOM 758 C C . ILE A 1 98 ? 5.278 -1.297 -12.802 1.00 98.62 98 ILE A C 1
ATOM 760 O O . ILE A 1 98 ? 5.379 -2.078 -13.743 1.00 98.62 98 ILE A O 1
ATOM 764 N N . VAL A 1 99 ? 5.344 0.015 -12.983 1.00 98.81 99 VAL A N 1
ATOM 765 C CA . VAL A 1 99 ? 5.609 0.683 -14.257 1.00 98.81 99 VAL A CA 1
ATOM 766 C C . VAL A 1 99 ? 7.026 1.234 -14.233 1.00 98.81 99 VAL A C 1
ATOM 768 O O . VAL A 1 99 ? 7.388 1.960 -13.313 1.00 98.81 99 VAL A O 1
ATOM 771 N N . LEU A 1 100 ? 7.820 0.913 -15.247 1.00 98.81 100 LEU A N 1
ATOM 772 C CA . LEU A 1 100 ? 9.185 1.384 -15.454 1.00 98.81 100 LEU A CA 1
ATOM 773 C C . LEU A 1 100 ? 9.213 2.263 -16.704 1.00 98.81 100 LEU A C 1
ATOM 775 O O . LEU A 1 100 ? 8.802 1.823 -17.778 1.00 98.81 100 LEU A O 1
ATOM 779 N N . VAL A 1 101 ? 9.692 3.498 -16.579 1.00 98.12 101 VAL A N 1
ATOM 780 C CA . VAL A 1 101 ? 9.814 4.442 -17.695 1.00 98.12 101 VAL A CA 1
ATOM 781 C C . VAL A 1 101 ? 11.288 4.668 -17.997 1.00 98.12 101 VAL A C 1
ATOM 783 O O . VAL A 1 101 ? 12.035 5.126 -17.136 1.00 98.12 101 VAL A O 1
ATOM 786 N N . PHE A 1 102 ? 11.698 4.366 -19.222 1.00 97.69 102 PHE A N 1
ATOM 787 C CA . PHE A 1 102 ? 13.061 4.517 -19.721 1.00 97.69 102 PHE A CA 1
ATOM 788 C C . PHE A 1 102 ? 13.229 5.806 -20.536 1.00 97.69 102 PHE A C 1
ATOM 790 O O . PHE A 1 102 ? 12.260 6.428 -20.975 1.00 97.69 102 PHE A O 1
ATOM 797 N N . ASP A 1 103 ? 14.477 6.210 -20.760 1.00 94.69 103 ASP A N 1
ATOM 798 C CA . ASP A 1 103 ? 14.848 7.370 -21.582 1.00 94.69 103 ASP A CA 1
ATOM 799 C C . ASP A 1 103 ? 14.655 7.137 -23.090 1.00 94.69 103 ASP A C 1
ATOM 801 O O . ASP A 1 103 ? 14.601 8.085 -23.878 1.00 94.69 103 ASP A O 1
ATOM 805 N N . LYS A 1 104 ? 14.528 5.872 -23.490 1.00 89.25 104 LYS A N 1
ATOM 806 C CA . LYS A 1 104 ? 14.306 5.423 -24.864 1.00 89.25 104 LYS A CA 1
ATOM 807 C C . LYS A 1 104 ? 13.458 4.155 -24.893 1.00 89.25 104 LYS A C 1
ATOM 809 O O . LYS A 1 104 ? 13.199 3.543 -23.861 1.00 89.25 104 LYS A O 1
ATOM 814 N N . ALA A 1 105 ? 13.010 3.777 -26.088 1.00 92.69 105 ALA A N 1
ATOM 815 C CA . ALA A 1 105 ? 12.287 2.526 -26.273 1.00 92.69 105 ALA A CA 1
ATOM 816 C C . ALA A 1 105 ? 13.183 1.322 -25.965 1.00 92.69 105 ALA A C 1
ATOM 818 O O . ALA A 1 105 ? 14.345 1.295 -26.381 1.00 92.69 105 ALA A O 1
ATOM 819 N N . VAL A 1 106 ? 12.617 0.341 -25.268 1.00 96.44 106 VAL A N 1
ATOM 820 C CA . VAL A 1 106 ? 13.283 -0.910 -24.924 1.00 96.44 106 VAL A CA 1
ATOM 821 C C . VAL A 1 106 ? 12.467 -2.104 -25.404 1.00 96.44 106 VAL A C 1
ATOM 823 O O . VAL A 1 106 ? 11.238 -2.102 -25.347 1.00 96.44 106 VAL A O 1
ATOM 826 N N . ASP A 1 107 ? 13.177 -3.125 -25.854 1.00 96.12 107 ASP A N 1
ATOM 827 C CA . ASP A 1 107 ? 12.665 -4.452 -26.141 1.00 96.12 107 ASP A CA 1
ATOM 828 C C . ASP A 1 107 ? 12.949 -5.371 -24.945 1.00 96.12 107 ASP A C 1
ATOM 830 O O . ASP A 1 107 ? 13.943 -5.214 -24.218 1.00 96.12 107 ASP A O 1
ATOM 834 N N . VAL A 1 108 ? 12.072 -6.345 -24.737 1.00 95.50 108 VAL A N 1
ATOM 835 C CA . VAL A 1 108 ? 12.241 -7.391 -23.729 1.00 95.50 108 VAL A CA 1
ATOM 836 C C . VAL A 1 108 ? 13.450 -8.259 -24.084 1.00 95.50 108 VAL A C 1
ATOM 838 O O . VAL A 1 108 ? 13.551 -8.804 -25.183 1.00 95.50 108 VAL A O 1
ATOM 841 N N . GLY A 1 109 ? 14.363 -8.409 -23.126 1.00 96.00 109 GLY A N 1
ATOM 842 C CA . GLY A 1 109 ? 15.530 -9.278 -23.225 1.00 96.00 109 GLY A CA 1
ATOM 843 C C . GLY A 1 109 ? 15.316 -10.610 -22.504 1.00 96.00 109 GLY A C 1
ATOM 844 O O . GLY A 1 109 ? 14.391 -11.366 -22.804 1.00 96.00 109 GLY A O 1
ATOM 845 N N . ALA A 1 110 ? 16.195 -10.916 -21.551 1.00 95.31 110 ALA A N 1
ATOM 846 C CA . ALA A 1 110 ? 16.140 -12.139 -20.754 1.00 95.31 110 ALA A CA 1
ATOM 847 C C . ALA A 1 110 ? 16.415 -11.849 -19.276 1.00 95.31 110 ALA A C 1
ATOM 849 O O . ALA A 1 110 ? 17.179 -10.946 -18.949 1.00 95.31 110 ALA A O 1
ATOM 850 N N . GLY A 1 111 ? 15.824 -12.661 -18.401 1.00 97.94 111 GLY A N 1
ATOM 851 C CA . GLY A 1 111 ? 15.934 -12.522 -16.951 1.00 97.94 111 GLY A CA 1
ATOM 852 C C . GLY A 1 111 ? 14.576 -12.319 -16.295 1.00 97.94 111 GLY A C 1
ATOM 853 O O . GLY A 1 111 ? 13.522 -12.479 -16.925 1.00 97.94 111 GLY A O 1
ATOM 854 N N . ASP A 1 112 ? 14.622 -11.966 -15.022 1.00 98.62 112 ASP A N 1
ATOM 855 C CA . ASP A 1 112 ? 13.446 -11.780 -14.197 1.00 98.62 112 ASP A CA 1
ATOM 856 C C . ASP A 1 112 ? 13.400 -10.373 -13.587 1.00 98.62 112 ASP A C 1
ATOM 858 O O . ASP A 1 112 ? 14.392 -9.647 -13.468 1.00 98.62 112 ASP A O 1
ATOM 862 N N . ILE A 1 113 ? 12.194 -9.997 -13.184 1.00 98.75 113 ILE A N 1
ATOM 863 C CA . ILE A 1 113 ? 11.936 -8.926 -12.234 1.00 98.75 113 ILE A CA 1
ATOM 864 C C . ILE A 1 113 ? 11.495 -9.598 -10.941 1.00 98.75 113 ILE A C 1
ATOM 866 O O . ILE A 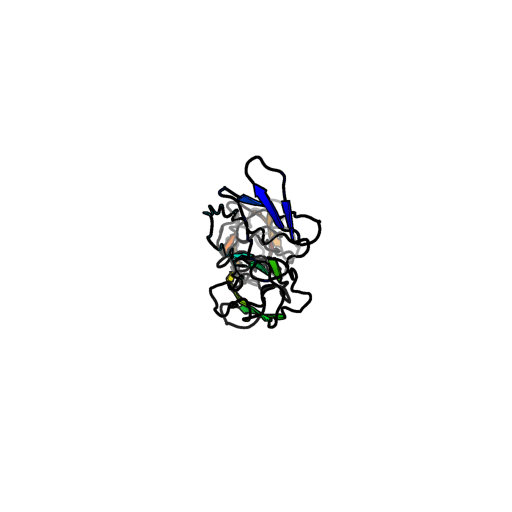1 113 ? 10.527 -10.368 -10.930 1.00 98.75 113 ILE A O 1
ATOM 870 N N . THR A 1 114 ? 12.198 -9.327 -9.848 1.00 98.69 114 THR A N 1
ATOM 871 C CA . THR A 1 114 ? 11.906 -9.914 -8.542 1.00 98.69 114 THR A CA 1
ATOM 872 C C . THR A 1 114 ? 11.428 -8.861 -7.559 1.00 98.69 114 THR A C 1
ATOM 874 O O . THR A 1 114 ? 11.911 -7.730 -7.516 1.00 98.69 114 THR A O 1
ATOM 877 N N . ILE A 1 115 ? 10.453 -9.258 -6.751 1.00 98.75 115 ILE A N 1
ATOM 878 C CA . ILE A 1 115 ? 9.857 -8.456 -5.690 1.00 98.75 115 ILE A CA 1
ATOM 879 C C . ILE A 1 115 ? 10.284 -9.091 -4.378 1.00 98.75 115 ILE A C 1
ATOM 881 O O . ILE A 1 115 ? 10.064 -10.288 -4.161 1.00 98.75 115 ILE A O 1
ATOM 885 N N . HIS A 1 116 ? 10.892 -8.299 -3.508 1.00 98.69 116 HIS A N 1
ATOM 886 C CA . HIS A 1 116 ? 11.411 -8.766 -2.233 1.00 98.69 116 HIS A CA 1
ATOM 887 C C . HIS A 1 116 ? 10.791 -7.993 -1.084 1.00 98.69 116 HIS A C 1
ATOM 889 O O . HIS A 1 116 ? 10.669 -6.773 -1.155 1.00 98.69 116 HIS A O 1
ATOM 895 N N . GLN A 1 117 ? 10.456 -8.691 -0.003 1.00 98.50 117 GLN A N 1
ATOM 896 C CA . GLN A 1 117 ? 10.087 -8.045 1.248 1.00 98.50 117 GLN A CA 1
ATOM 897 C C . GLN A 1 117 ? 11.330 -7.378 1.853 1.00 98.50 117 GLN A C 1
ATOM 899 O O . GLN A 1 117 ? 12.334 -8.042 2.111 1.00 98.50 117 GLN A O 1
ATOM 904 N N . ALA A 1 118 ? 11.272 -6.072 2.106 1.00 98.38 118 ALA A N 1
ATOM 905 C CA . ALA A 1 118 ? 12.433 -5.281 2.512 1.00 98.38 118 ALA A CA 1
ATOM 906 C C . ALA A 1 118 ? 12.989 -5.682 3.888 1.00 98.38 118 ALA A C 1
ATOM 908 O O . ALA A 1 118 ? 14.200 -5.663 4.093 1.00 98.38 118 ALA A O 1
ATOM 909 N N . SER A 1 119 ? 12.121 -6.087 4.819 1.00 97.75 119 SER A N 1
ATOM 910 C CA . SER A 1 119 ? 12.515 -6.454 6.185 1.00 97.75 119 SER A CA 1
ATOM 911 C C . SER A 1 119 ? 13.282 -7.777 6.273 1.00 97.75 119 SER A C 1
ATOM 913 O O . SER A 1 119 ? 14.113 -7.943 7.165 1.00 97.75 119 SER A O 1
ATOM 915 N N . THR A 1 120 ? 13.020 -8.718 5.362 1.00 97.88 120 THR A N 1
ATOM 916 C CA . THR A 1 120 ? 13.586 -10.078 5.400 1.00 97.88 120 THR A CA 1
ATOM 917 C C . THR A 1 120 ? 14.496 -10.393 4.212 1.00 97.88 120 THR A C 1
ATOM 919 O O . THR A 1 120 ? 15.266 -11.351 4.271 1.00 97.88 120 THR A O 1
ATOM 922 N N . GLY A 1 121 ? 14.409 -9.624 3.123 1.00 97.69 121 GLY A N 1
ATOM 923 C CA . GLY A 1 121 ? 15.041 -9.918 1.833 1.00 97.69 121 GLY A CA 1
ATOM 924 C C . GLY A 1 121 ? 14.389 -11.080 1.071 1.00 97.69 121 GLY A C 1
ATOM 925 O O . GLY A 1 121 ? 14.852 -11.443 -0.014 1.00 97.69 121 GLY A O 1
ATOM 926 N N . ALA A 1 122 ? 13.327 -11.684 1.615 1.00 98.06 122 ALA A N 1
ATOM 927 C CA . ALA A 1 122 ? 12.668 -12.830 1.007 1.00 98.06 122 ALA A CA 1
ATOM 928 C C . ALA A 1 122 ? 11.997 -12.437 -0.313 1.00 98.06 122 ALA A C 1
ATOM 930 O O . ALA A 1 122 ? 11.276 -11.442 -0.380 1.00 98.06 122 ALA A O 1
ATOM 931 N N . THR A 1 123 ? 12.208 -13.237 -1.358 1.00 98.25 123 THR A N 1
ATOM 932 C CA . THR A 1 123 ? 11.490 -13.087 -2.626 1.00 98.25 123 THR A CA 1
ATOM 933 C C . THR A 1 123 ? 10.026 -13.465 -2.431 1.00 98.25 123 THR A C 1
ATOM 935 O O . THR A 1 123 ? 9.719 -14.607 -2.090 1.00 98.25 123 THR A O 1
ATOM 938 N N . VAL A 1 124 ? 9.129 -12.511 -2.669 1.00 97.31 124 VAL A N 1
ATOM 939 C CA . VAL A 1 124 ? 7.670 -12.702 -2.611 1.00 97.31 124 VAL A CA 1
ATOM 940 C C . VAL A 1 124 ? 7.048 -12.830 -4.001 1.00 97.31 124 VAL A C 1
ATOM 942 O O . VAL A 1 124 ? 5.939 -13.337 -4.142 1.00 97.31 124 VAL A O 1
ATOM 945 N N . GLY A 1 125 ? 7.772 -12.414 -5.043 1.00 97.69 125 GLY A N 1
ATOM 946 C CA . GLY A 1 125 ? 7.339 -12.539 -6.426 1.00 97.69 125 GLY A CA 1
ATOM 947 C C . GLY A 1 125 ? 8.513 -12.584 -7.394 1.00 97.69 125 GLY A C 1
ATOM 948 O O . GLY A 1 125 ? 9.520 -11.905 -7.202 1.00 97.69 125 GLY A O 1
ATOM 949 N N . THR A 1 126 ? 8.355 -13.367 -8.455 1.00 98.56 126 THR A N 1
ATOM 950 C CA . THR A 1 126 ? 9.281 -13.432 -9.588 1.00 98.56 126 THR A CA 1
ATOM 951 C C . THR A 1 126 ? 8.454 -13.383 -10.861 1.00 98.56 126 THR A C 1
ATOM 953 O O . THR A 1 126 ? 7.535 -14.186 -11.039 1.00 98.56 126 THR A O 1
ATOM 956 N N . VAL A 1 127 ? 8.765 -12.434 -11.735 1.00 98.62 127 VAL A N 1
ATOM 957 C CA . VAL A 1 127 ? 8.109 -12.257 -13.028 1.00 98.62 127 VAL A CA 1
ATOM 958 C C . VAL A 1 127 ? 9.173 -12.335 -14.106 1.00 98.62 127 VAL A C 1
ATOM 960 O O . VAL A 1 127 ? 10.011 -11.445 -14.213 1.00 98.62 127 VAL A O 1
ATOM 963 N N . SER A 1 128 ? 9.123 -13.377 -14.934 1.00 98.50 128 SER A N 1
ATOM 964 C CA . SER A 1 128 ? 9.986 -13.414 -16.113 1.00 98.50 128 SER A CA 1
ATOM 965 C C . SER A 1 128 ? 9.614 -12.291 -17.067 1.00 98.50 128 SER A C 1
ATOM 967 O O . SER A 1 128 ? 8.426 -12.097 -17.359 1.00 98.50 128 SER A O 1
ATOM 969 N N . VAL A 1 129 ? 10.624 -11.590 -17.592 1.00 98.25 129 VAL A N 1
ATOM 970 C CA . VAL A 1 129 ? 10.411 -10.451 -18.500 1.00 98.25 129 VAL A CA 1
ATOM 971 C C . VAL A 1 129 ? 9.719 -10.845 -19.800 1.00 98.25 129 VAL A C 1
ATOM 973 O O . VAL A 1 129 ? 9.068 -10.022 -20.426 1.00 98.25 129 VAL A O 1
ATOM 976 N N . THR A 1 130 ? 9.788 -12.127 -20.161 1.00 97.44 130 THR A N 1
ATOM 977 C CA . THR A 1 130 ? 9.117 -12.705 -21.337 1.00 97.44 130 THR A CA 1
ATOM 978 C C . THR A 1 130 ? 7.692 -13.195 -21.060 1.00 97.44 130 THR A C 1
ATOM 980 O O . THR A 1 130 ? 7.021 -13.701 -21.961 1.00 97.44 130 THR A O 1
ATOM 983 N N . SER A 1 131 ? 7.214 -13.098 -19.817 1.00 98.00 131 SER A N 1
ATOM 984 C CA . SER A 1 131 ? 5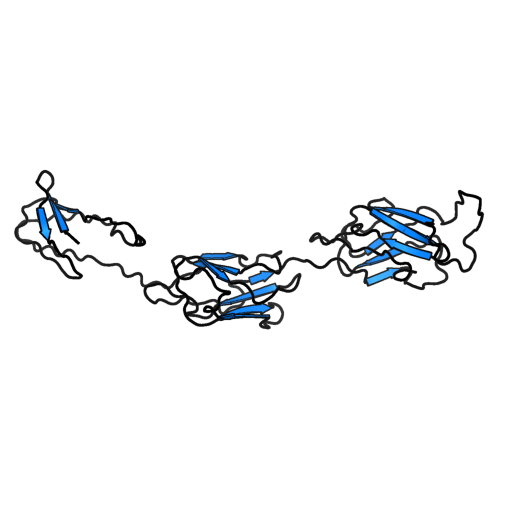.864 -13.532 -19.462 1.00 98.00 131 SER A CA 1
ATOM 985 C C . SER A 1 131 ? 4.807 -12.506 -19.877 1.00 98.00 131 SER A C 1
ATOM 987 O O . SER A 1 131 ? 5.082 -11.316 -19.990 1.00 98.00 131 SER A O 1
ATOM 989 N N . TRP A 1 132 ? 3.556 -12.954 -20.014 1.00 97.75 132 TRP A N 1
ATOM 990 C CA . TRP A 1 132 ? 2.412 -12.087 -20.335 1.00 97.75 132 TRP A CA 1
ATOM 991 C C . TRP A 1 132 ? 2.150 -10.983 -19.296 1.00 97.75 132 TRP A C 1
ATOM 993 O O . TRP A 1 132 ? 1.433 -10.031 -19.590 1.00 97.75 132 TRP A O 1
ATOM 1003 N N . ARG A 1 133 ? 2.714 -11.119 -18.089 1.00 98.25 133 ARG A N 1
ATOM 1004 C CA . ARG A 1 133 ? 2.631 -10.127 -17.010 1.00 98.25 133 ARG A CA 1
ATOM 1005 C C . ARG A 1 133 ? 3.500 -8.900 -17.273 1.00 98.25 133 ARG A C 1
ATOM 1007 O O . ARG A 1 133 ? 3.356 -7.906 -16.574 1.00 98.25 133 ARG A O 1
ATOM 1014 N N . VAL A 1 134 ? 4.398 -8.967 -18.255 1.00 98.69 134 VAL A N 1
ATOM 1015 C CA . VAL A 1 134 ? 5.214 -7.839 -18.697 1.00 98.69 134 VAL A CA 1
ATOM 1016 C C . VAL A 1 134 ? 4.697 -7.364 -20.047 1.00 98.69 134 VAL A C 1
ATOM 1018 O O . VAL A 1 134 ? 4.580 -8.130 -21.001 1.00 98.69 134 VAL A O 1
ATOM 1021 N N . THR A 1 135 ? 4.347 -6.086 -20.120 1.00 98.50 135 THR A N 1
ATOM 1022 C CA . THR A 1 135 ? 3.788 -5.446 -21.316 1.00 98.50 135 THR A CA 1
ATOM 1023 C C . THR A 1 135 ? 4.522 -4.143 -21.613 1.00 98.50 135 THR A C 1
ATOM 1025 O O . THR A 1 135 ? 5.142 -3.564 -20.723 1.00 98.50 135 THR A O 1
ATOM 1028 N N . GLY A 1 136 ? 4.451 -3.676 -22.862 1.00 97.25 136 GLY A N 1
ATOM 1029 C CA . GLY A 1 136 ? 5.134 -2.451 -23.300 1.00 97.25 136 GLY A CA 1
ATOM 1030 C C . GLY A 1 136 ? 6.414 -2.675 -24.109 1.00 97.25 136 GLY A C 1
ATOM 1031 O O . GLY A 1 136 ? 7.151 -1.719 -24.334 1.00 97.25 136 GLY A O 1
ATOM 1032 N N . ASP A 1 137 ? 6.659 -3.906 -24.563 1.00 96.19 137 ASP A N 1
ATOM 1033 C CA . ASP A 1 137 ? 7.740 -4.253 -25.495 1.00 96.19 137 ASP A CA 1
ATOM 1034 C C . ASP A 1 137 ? 7.804 -3.295 -26.701 1.00 96.19 137 ASP A C 1
ATOM 1036 O O . ASP A 1 137 ? 6.772 -2.919 -27.270 1.00 96.19 137 ASP A O 1
ATOM 1040 N N . GLY A 1 138 ? 9.012 -2.862 -27.061 1.00 92.69 138 GLY A N 1
ATOM 1041 C CA . GLY A 1 138 ? 9.260 -1.875 -28.112 1.00 92.69 138 GLY A CA 1
ATOM 1042 C C . GLY A 1 138 ? 8.873 -0.437 -27.749 1.00 92.69 138 GLY A C 1
ATOM 1043 O O . GLY A 1 138 ? 8.830 0.431 -28.628 1.00 92.69 138 GLY A O 1
ATOM 1044 N N . THR A 1 139 ? 8.579 -0.146 -26.478 1.00 94.38 139 THR A N 1
ATOM 1045 C CA . THR A 1 139 ? 8.227 1.199 -25.995 1.00 94.38 139 THR A CA 1
ATOM 1046 C C . THR A 1 139 ? 9.145 1.652 -24.863 1.00 94.38 139 THR A C 1
ATOM 1048 O O . THR A 1 139 ? 9.931 0.881 -24.327 1.00 94.38 139 THR A O 1
ATOM 1051 N N . ALA A 1 140 ? 9.071 2.932 -24.491 1.00 95.94 140 ALA A N 1
ATOM 1052 C CA . ALA A 1 140 ? 9.824 3.466 -23.354 1.00 95.94 140 ALA A CA 1
ATOM 1053 C C . ALA A 1 140 ? 9.154 3.172 -21.999 1.00 95.94 140 ALA A C 1
ATOM 1055 O O . ALA A 1 140 ? 9.626 3.640 -20.969 1.00 95.94 140 ALA A O 1
ATOM 1056 N N . THR A 1 141 ? 8.024 2.462 -21.972 1.00 98.00 141 THR A N 1
ATOM 1057 C CA . THR A 1 141 ? 7.260 2.213 -20.748 1.00 98.00 141 THR A CA 1
ATOM 1058 C C . THR A 1 141 ? 6.929 0.740 -20.635 1.00 98.00 141 THR A C 1
ATOM 1060 O O . THR A 1 141 ? 6.134 0.216 -21.409 1.00 98.00 141 THR A O 1
ATOM 1063 N N . ILE A 1 142 ? 7.502 0.088 -19.631 1.00 98.75 142 ILE A N 1
ATOM 1064 C CA . ILE A 1 142 ? 7.236 -1.310 -19.320 1.00 98.75 142 ILE A CA 1
ATOM 1065 C C . ILE A 1 142 ? 6.313 -1.386 -18.113 1.00 98.75 142 ILE A C 1
ATOM 1067 O O . ILE A 1 142 ? 6.588 -0.780 -17.084 1.00 98.75 142 ILE A O 1
ATOM 1071 N N . THR A 1 143 ? 5.223 -2.137 -18.230 1.00 98.75 143 THR A N 1
ATOM 1072 C CA . THR A 1 143 ? 4.316 -2.432 -17.115 1.00 98.75 143 THR A CA 1
ATOM 1073 C C . THR A 1 143 ? 4.460 -3.889 -16.716 1.00 98.75 143 THR A C 1
ATOM 1075 O O . THR A 1 143 ? 4.416 -4.773 -17.570 1.00 98.75 143 THR A O 1
ATOM 1078 N N . VAL A 1 144 ? 4.608 -4.123 -15.419 1.00 98.69 144 VAL A N 1
ATOM 1079 C CA . VAL A 1 144 ? 4.835 -5.417 -14.785 1.00 98.69 144 VAL A CA 1
ATOM 1080 C C . VAL A 1 144 ? 3.695 -5.658 -13.803 1.00 98.69 144 VAL A C 1
ATOM 1082 O O . VAL A 1 144 ? 3.497 -4.871 -12.880 1.00 98.69 144 VAL A O 1
ATOM 1085 N N . ASP A 1 145 ? 2.960 -6.743 -14.006 1.00 98.38 145 ASP A N 1
ATOM 1086 C CA . ASP A 1 145 ? 1.880 -7.211 -13.136 1.00 98.38 145 ASP A CA 1
ATOM 1087 C C . ASP A 1 145 ? 2.427 -8.250 -12.129 1.00 98.38 145 ASP A C 1
ATOM 1089 O O . ASP A 1 145 ? 2.762 -9.375 -12.540 1.00 98.38 145 ASP A O 1
ATOM 1093 N N . PRO A 1 146 ? 2.564 -7.910 -10.828 1.00 97.69 146 PRO A N 1
ATOM 1094 C CA . PRO A 1 146 ? 3.031 -8.832 -9.793 1.00 97.69 146 PRO A CA 1
ATOM 1095 C C . PRO A 1 146 ? 2.228 -10.144 -9.740 1.00 97.69 146 PRO A C 1
ATOM 1097 O O . PRO A 1 146 ? 1.017 -10.147 -9.938 1.00 97.69 146 PRO A O 1
ATOM 1100 N N . PRO A 1 147 ? 2.852 -11.295 -9.418 1.00 95.12 147 PRO A N 1
ATOM 1101 C CA . PRO A 1 147 ? 2.185 -12.598 -9.484 1.00 95.12 147 PRO A CA 1
ATOM 1102 C C . PRO A 1 147 ? 1.009 -12.770 -8.507 1.00 95.12 147 PRO A C 1
ATOM 1104 O O . PRO A 1 147 ? 0.211 -13.692 -8.690 1.00 95.12 147 PRO A O 1
ATOM 1107 N N . GLY A 1 148 ? 0.888 -11.897 -7.506 1.00 94.75 148 GLY A N 1
ATOM 1108 C CA . GLY A 1 148 ? -0.207 -11.847 -6.545 1.00 94.75 148 GLY A CA 1
ATOM 1109 C C . GLY A 1 148 ? -0.232 -10.513 -5.799 1.00 94.75 148 GLY A C 1
ATOM 1110 O O . GLY A 1 148 ? 0.640 -9.668 -5.996 1.00 94.75 148 GLY A O 1
ATOM 1111 N N . THR A 1 149 ? -1.233 -10.347 -4.935 1.00 96.50 149 THR A N 1
ATOM 1112 C CA . THR A 1 149 ? -1.376 -9.176 -4.063 1.00 96.50 149 THR A CA 1
ATOM 1113 C C . THR A 1 149 ? -0.291 -9.161 -2.994 1.00 96.50 149 THR A C 1
ATOM 1115 O O . THR A 1 149 ? -0.006 -10.186 -2.372 1.00 96.50 149 THR A O 1
ATOM 1118 N N . LEU A 1 150 ? 0.292 -7.992 -2.767 1.00 97.56 150 LEU A N 1
ATOM 1119 C CA . LEU A 1 150 ? 1.278 -7.759 -1.721 1.00 97.56 150 LEU A CA 1
ATOM 1120 C C . LEU A 1 150 ? 0.593 -7.641 -0.349 1.00 97.56 150 LEU A C 1
ATOM 1122 O O . LEU A 1 150 ? -0.570 -7.262 -0.257 1.00 97.56 150 LEU A O 1
ATOM 1126 N N . SER A 1 151 ? 1.309 -7.958 0.728 1.00 97.88 151 SER A N 1
ATOM 1127 C CA . SER A 1 151 ? 0.805 -7.773 2.096 1.00 97.88 151 SER A CA 1
ATOM 1128 C C . SER A 1 151 ? 0.612 -6.294 2.450 1.00 97.88 151 SER A C 1
ATOM 1130 O O . SER A 1 151 ? 1.361 -5.448 1.950 1.00 97.88 151 SER A O 1
ATOM 1132 N N . SER A 1 152 ? -0.356 -6.014 3.329 1.00 97.25 152 SER A N 1
ATOM 1133 C CA . SER A 1 152 ? -0.610 -4.704 3.954 1.00 97.25 152 SER A CA 1
ATOM 1134 C C . SER A 1 152 ? 0.625 -4.174 4.692 1.00 97.25 152 SER A C 1
ATOM 1136 O O . SER A 1 152 ? 1.457 -4.975 5.126 1.00 97.25 152 SER A O 1
ATOM 1138 N N . GLU A 1 153 ? 0.769 -2.850 4.795 1.00 96.69 153 GLU A N 1
ATOM 1139 C CA . GLU A 1 153 ? 1.810 -2.152 5.585 1.00 96.69 153 GLU A CA 1
ATOM 1140 C C . GLU A 1 153 ? 3.241 -2.704 5.445 1.00 96.69 153 GLU A C 1
ATOM 1142 O O . GLU A 1 153 ? 4.056 -2.698 6.372 1.00 96.69 153 GLU A O 1
ATOM 1147 N N . THR A 1 154 ? 3.583 -3.218 4.267 1.00 98.38 154 THR A N 1
ATOM 1148 C CA . THR A 1 154 ? 4.823 -3.960 4.061 1.00 98.38 154 THR A CA 1
ATOM 1149 C C . THR A 1 154 ? 5.735 -3.215 3.097 1.00 98.38 154 THR A C 1
ATOM 1151 O O . THR A 1 154 ? 5.337 -2.813 2.005 1.00 98.38 154 THR A O 1
ATOM 1154 N N . GLY A 1 155 ? 6.996 -3.051 3.500 1.00 98.62 155 GLY A N 1
ATOM 1155 C CA . GLY A 1 155 ? 8.050 -2.529 2.634 1.00 98.62 155 GLY A CA 1
ATOM 1156 C C . GLY A 1 155 ? 8.535 -3.573 1.627 1.00 98.62 155 GLY A C 1
ATOM 1157 O O . GLY A 1 155 ? 8.814 -4.716 2.003 1.00 98.62 155 GLY A O 1
ATOM 1158 N N . TYR A 1 156 ? 8.707 -3.165 0.372 1.00 98.81 156 TYR A N 1
ATOM 1159 C CA . TYR A 1 156 ? 9.238 -3.977 -0.719 1.00 98.81 156 TYR A CA 1
ATOM 1160 C C . TYR A 1 156 ? 10.342 -3.247 -1.477 1.00 98.81 156 TYR A C 1
ATOM 1162 O O . TYR A 1 156 ? 10.318 -2.025 -1.590 1.00 98.81 156 TYR A O 1
ATOM 1170 N N . TYR A 1 157 ? 11.274 -4.004 -2.053 1.00 98.88 157 TYR A N 1
ATOM 1171 C CA . TYR A 1 157 ? 12.176 -3.507 -3.091 1.00 98.88 157 TYR A CA 1
ATOM 1172 C C . TYR A 1 157 ? 12.100 -4.379 -4.342 1.00 98.88 157 TYR A C 1
ATOM 1174 O O . TYR A 1 157 ? 11.804 -5.578 -4.275 1.00 98.88 157 TYR A O 1
ATOM 1182 N N . ILE A 1 158 ? 12.370 -3.757 -5.486 1.00 98.81 158 ILE A N 1
ATOM 1183 C CA . ILE A 1 158 ? 12.315 -4.383 -6.803 1.00 98.81 158 ILE A CA 1
ATOM 1184 C C . ILE A 1 158 ? 13.727 -4.557 -7.337 1.00 98.81 158 ILE A C 1
ATOM 1186 O O . ILE A 1 158 ? 14.529 -3.622 -7.360 1.00 98.81 158 ILE A O 1
ATOM 1190 N N . ASN A 1 159 ? 14.029 -5.759 -7.808 1.00 98.75 159 ASN A N 1
ATOM 1191 C CA . ASN A 1 159 ? 15.210 -6.011 -8.612 1.00 98.75 159 ASN A CA 1
ATOM 1192 C C . ASN A 1 159 ? 14.805 -6.359 -10.038 1.00 98.75 159 ASN A C 1
ATOM 1194 O O . ASN A 1 159 ? 13.766 -6.963 -10.291 1.00 98.75 159 ASN A O 1
ATOM 1198 N N . VAL A 1 160 ? 15.629 -5.907 -10.971 1.00 98.81 160 VAL A N 1
ATOM 1199 C CA . VAL A 1 160 ? 15.473 -6.118 -12.406 1.00 98.81 160 VAL A CA 1
ATOM 1200 C C . VAL A 1 160 ? 16.798 -6.679 -12.872 1.00 98.81 160 VAL A C 1
ATOM 1202 O O . VAL A 1 160 ? 17.821 -6.005 -12.725 1.00 98.81 160 VAL A O 1
ATOM 1205 N N . ASP A 1 161 ? 16.800 -7.892 -13.409 1.00 98.75 161 ASP A N 1
ATOM 1206 C CA . ASP A 1 161 ? 18.042 -8.500 -13.867 1.00 98.75 161 ASP A CA 1
ATOM 1207 C C . ASP A 1 161 ? 18.730 -7.631 -14.937 1.00 98.75 161 ASP A C 1
ATOM 1209 O O . ASP A 1 161 ? 18.069 -7.018 -15.786 1.00 98.75 161 ASP A O 1
ATOM 1213 N N . PRO A 1 162 ? 20.071 -7.569 -14.953 1.00 98.06 162 PRO A N 1
ATOM 1214 C CA . PRO A 1 162 ? 20.788 -6.981 -16.075 1.00 98.06 162 PRO A CA 1
ATOM 1215 C C . PRO A 1 162 ? 20.392 -7.671 -17.388 1.00 98.06 162 PRO A C 1
ATOM 1217 O O . PRO A 1 162 ? 20.341 -8.896 -17.456 1.00 98.06 162 PRO A O 1
ATOM 1220 N N . SER A 1 163 ? 20.189 -6.905 -18.462 1.00 95.50 163 SER A N 1
ATOM 1221 C CA . SER A 1 163 ? 19.682 -7.403 -19.762 1.00 95.50 163 SER A CA 1
ATOM 1222 C C . SER A 1 163 ? 18.229 -7.888 -19.786 1.00 95.50 163 SER A C 1
ATOM 1224 O O . SER A 1 163 ? 17.789 -8.400 -20.816 1.00 95.50 163 SER A O 1
ATOM 1226 N N . ALA A 1 164 ? 17.455 -7.653 -18.722 1.00 98.12 164 ALA A N 1
ATOM 1227 C CA . ALA A 1 164 ? 15.998 -7.798 -18.742 1.00 98.12 164 ALA A CA 1
ATOM 1228 C C . ALA A 1 164 ? 15.345 -6.968 -19.861 1.00 98.12 164 ALA A C 1
ATOM 1230 O O . ALA A 1 164 ? 14.352 -7.385 -20.456 1.00 98.12 164 ALA A O 1
ATOM 1231 N N . PHE A 1 165 ? 15.943 -5.816 -20.168 1.00 98.25 165 PHE A N 1
ATOM 1232 C CA . PHE A 1 165 ? 15.535 -4.904 -21.231 1.00 98.25 165 PHE A CA 1
ATOM 1233 C C . PHE A 1 165 ? 16.758 -4.448 -22.023 1.00 98.25 165 PHE A C 1
ATOM 1235 O O . PHE A 1 165 ? 17.847 -4.312 -21.458 1.00 98.25 165 PHE A O 1
ATOM 1242 N N . GLN A 1 166 ? 16.586 -4.182 -23.312 1.00 95.25 166 GLN A N 1
ATOM 1243 C CA . GLN A 1 166 ? 17.637 -3.680 -24.199 1.00 95.25 166 GLN A CA 1
ATOM 1244 C C . GLN A 1 166 ? 17.063 -2.702 -25.219 1.00 95.25 166 GLN A C 1
ATOM 1246 O O . GLN A 1 166 ? 15.877 -2.753 -25.515 1.00 95.25 166 GLN A O 1
ATOM 1251 N N . ASP A 1 167 ? 17.878 -1.817 -25.780 1.00 90.31 167 ASP A N 1
ATOM 1252 C CA . ASP A 1 167 ? 17.437 -1.006 -26.916 1.00 90.31 167 ASP A CA 1
ATOM 1253 C C . ASP A 1 167 ? 17.514 -1.769 -28.254 1.00 90.31 167 ASP A C 1
ATOM 1255 O O . ASP A 1 167 ? 18.076 -2.864 -28.367 1.00 90.31 167 ASP A O 1
ATOM 1259 N N . THR A 1 168 ? 16.992 -1.136 -29.308 1.00 84.19 168 THR A N 1
ATOM 1260 C CA . THR A 1 168 ? 17.038 -1.667 -30.684 1.00 84.19 168 THR A CA 1
ATOM 1261 C C . THR A 1 168 ? 18.453 -1.786 -31.271 1.00 84.19 168 THR A C 1
ATOM 1263 O O . THR A 1 168 ? 18.640 -2.456 -32.289 1.00 84.19 168 THR A O 1
ATOM 1266 N N . ALA A 1 169 ? 19.455 -1.145 -30.658 1.00 83.12 169 ALA A N 1
ATOM 1267 C CA . ALA A 1 169 ? 20.862 -1.254 -31.039 1.00 83.12 169 ALA A CA 1
ATOM 1268 C C . ALA A 1 169 ? 21.579 -2.413 -30.313 1.00 83.12 169 ALA A C 1
ATOM 1270 O O . ALA A 1 169 ? 22.709 -2.751 -30.675 1.00 83.12 169 ALA A O 1
ATOM 1271 N N . GLY A 1 170 ? 20.913 -3.062 -29.351 1.00 84.69 170 GLY A N 1
ATOM 1272 C CA . GLY A 1 170 ? 21.408 -4.208 -28.595 1.00 84.69 170 GLY A CA 1
ATOM 1273 C C . GLY A 1 170 ? 22.148 -3.846 -27.306 1.00 84.69 170 GLY A C 1
ATOM 1274 O O . GLY A 1 170 ? 22.830 -4.709 -26.750 1.00 84.69 170 GLY A O 1
ATOM 1275 N N . TYR A 1 171 ? 22.049 -2.605 -26.818 1.00 90.94 171 TYR A N 1
ATOM 1276 C CA . TYR A 1 171 ? 22.602 -2.229 -25.517 1.00 90.94 171 TYR A CA 1
ATOM 1277 C C . TYR A 1 171 ? 21.620 -2.577 -24.396 1.00 90.94 171 TYR A C 1
ATOM 1279 O O . TYR A 1 171 ? 20.502 -2.066 -24.338 1.00 90.94 171 TYR A O 1
ATOM 1287 N N . SER A 1 172 ? 22.058 -3.442 -23.483 1.00 96.94 172 SER A N 1
ATOM 1288 C CA . SER A 1 172 ? 21.272 -3.893 -22.333 1.00 96.94 172 SER A CA 1
ATOM 1289 C C . SER A 1 172 ? 21.168 -2.842 -21.232 1.00 96.94 172 SER A C 1
ATOM 1291 O O . SER A 1 172 ? 22.174 -2.250 -20.834 1.00 96.94 172 SER A O 1
ATOM 1293 N N . TYR A 1 173 ? 19.979 -2.700 -20.647 1.00 98.19 173 TYR A N 1
ATOM 1294 C CA . TYR A 1 173 ? 19.793 -2.027 -19.367 1.00 98.19 173 TYR A CA 1
ATOM 1295 C C . TYR A 1 173 ? 20.615 -2.729 -18.277 1.00 98.19 173 TYR A C 1
ATOM 1297 O O . TYR A 1 173 ? 20.635 -3.961 -18.179 1.00 98.19 173 TYR A O 1
ATOM 1305 N N . GLY A 1 174 ? 21.282 -1.931 -17.439 1.00 97.44 174 GLY A N 1
ATOM 1306 C CA . GLY A 1 174 ? 22.135 -2.425 -16.355 1.00 97.44 174 GLY A CA 1
ATOM 1307 C C . GLY A 1 174 ? 21.386 -3.135 -15.223 1.00 97.44 174 GLY A C 1
ATOM 1308 O O . GLY A 1 174 ? 22.030 -3.795 -14.410 1.00 97.44 174 GLY A O 1
ATOM 1309 N N . GLY A 1 175 ? 20.055 -3.029 -15.186 1.00 98.06 175 GLY A N 1
ATOM 1310 C CA . GLY A 1 175 ? 19.216 -3.633 -14.158 1.00 98.06 175 GLY A CA 1
ATOM 1311 C C . GLY A 1 175 ? 19.180 -2.841 -12.847 1.00 98.06 175 GLY A C 1
ATOM 1312 O O . GLY A 1 175 ? 19.785 -1.776 -12.706 1.00 98.06 175 GLY A O 1
ATOM 1313 N N . ILE A 1 176 ? 18.472 -3.403 -11.871 1.00 98.62 176 ILE A N 1
ATOM 1314 C CA . ILE A 1 176 ? 18.427 -2.966 -10.475 1.00 98.62 176 ILE A CA 1
ATOM 1315 C C . ILE A 1 176 ? 18.799 -4.175 -9.623 1.00 98.62 176 ILE A C 1
ATOM 1317 O O . ILE A 1 176 ? 18.069 -5.158 -9.603 1.00 98.62 176 ILE A O 1
ATOM 1321 N N . VAL A 1 177 ? 19.927 -4.105 -8.920 1.00 97.56 177 VAL A N 1
ATOM 1322 C CA . VAL A 1 177 ? 20.474 -5.23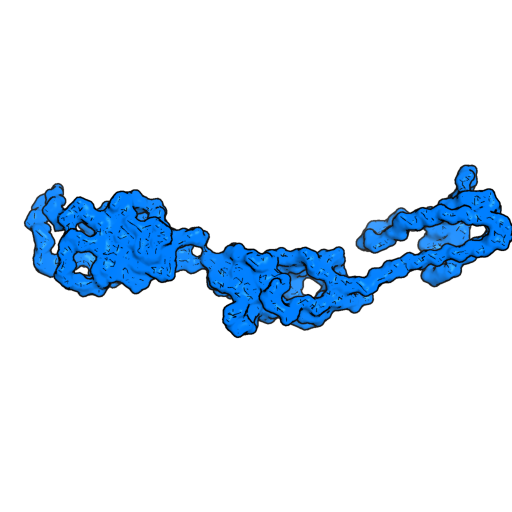5 -8.136 1.00 97.56 177 VAL A CA 1
ATOM 1323 C C . VAL A 1 177 ? 20.696 -4.894 -6.660 1.00 97.56 177 VAL A C 1
ATOM 1325 O O . VAL A 1 177 ? 21.286 -5.671 -5.914 1.00 97.56 177 VAL A O 1
ATOM 1328 N N . ASN A 1 178 ? 20.280 -3.699 -6.242 1.00 97.19 178 ASN A N 1
ATOM 1329 C CA . ASN A 1 178 ? 20.368 -3.224 -4.863 1.00 97.19 178 ASN A CA 1
ATOM 1330 C C . ASN A 1 178 ? 18.959 -3.035 -4.280 1.00 97.19 178 ASN A C 1
ATOM 1332 O O . ASN A 1 178 ? 17.968 -3.122 -4.997 1.00 97.19 178 ASN A O 1
ATOM 1336 N N . THR A 1 179 ? 18.864 -2.773 -2.982 1.00 98.25 179 THR A N 1
ATOM 1337 C CA . THR A 1 179 ? 17.580 -2.711 -2.269 1.00 98.25 179 THR A CA 1
ATOM 1338 C C . THR A 1 179 ? 16.981 -1.307 -2.176 1.00 98.25 179 THR A C 1
ATOM 1340 O O . THR A 1 179 ? 15.940 -1.151 -1.552 1.00 98.25 179 THR A O 1
ATOM 1343 N N . SER A 1 180 ? 17.645 -0.281 -2.718 1.00 97.56 180 SER A N 1
ATOM 1344 C CA . SER A 1 180 ? 17.323 1.132 -2.464 1.00 97.56 180 SER A CA 1
ATOM 1345 C C . SER A 1 180 ? 17.102 1.969 -3.723 1.00 97.56 180 SER A C 1
ATOM 1347 O O . SER A 1 180 ? 16.908 3.164 -3.608 1.00 97.56 180 SER A O 1
ATOM 1349 N N . SER A 1 181 ? 17.241 1.404 -4.924 1.00 97.44 181 SER A N 1
ATOM 1350 C CA . SER A 1 181 ? 16.996 2.135 -6.179 1.00 97.44 181 SER A CA 1
ATOM 1351 C C . SER A 1 181 ? 15.538 2.095 -6.629 1.00 97.44 181 SER A C 1
ATOM 1353 O O . SER A 1 181 ? 15.150 2.891 -7.479 1.00 97.44 181 SER A O 1
ATOM 1355 N N . LEU A 1 182 ? 14.771 1.125 -6.131 1.00 98.56 182 LEU A N 1
ATOM 1356 C CA . LEU A 1 182 ? 13.332 1.055 -6.326 1.00 98.56 182 LEU A CA 1
ATOM 1357 C C . LEU A 1 182 ? 12.710 0.295 -5.161 1.00 98.56 182 LEU A C 1
ATOM 1359 O O . LEU A 1 182 ? 12.705 -0.939 -5.141 1.00 98.56 182 LEU A O 1
ATOM 1363 N N . ASN A 1 183 ? 12.207 1.041 -4.190 1.00 98.75 183 ASN A N 1
ATOM 1364 C CA . ASN A 1 183 ? 11.538 0.510 -3.017 1.00 98.75 183 ASN A CA 1
ATOM 1365 C C . ASN A 1 183 ? 10.277 1.315 -2.677 1.00 98.75 183 ASN A C 1
ATOM 1367 O O . ASN A 1 183 ? 10.148 2.467 -3.078 1.00 98.75 183 ASN A O 1
ATOM 1371 N N . PHE A 1 184 ? 9.321 0.689 -1.998 1.00 98.88 184 PHE A N 1
ATOM 1372 C CA . PHE A 1 184 ? 8.072 1.326 -1.582 1.00 98.88 184 PHE A CA 1
ATOM 1373 C C . PHE A 1 184 ? 7.433 0.580 -0.408 1.00 98.88 184 PHE A C 1
ATOM 1375 O O . PHE A 1 184 ? 7.790 -0.562 -0.118 1.00 98.88 184 PHE A O 1
ATOM 1382 N N . VAL A 1 185 ? 6.455 1.204 0.246 1.00 98.75 185 VAL A N 1
ATOM 1383 C CA . VAL A 1 185 ? 5.640 0.596 1.309 1.00 98.75 185 VAL A CA 1
ATOM 1384 C C . VAL A 1 185 ? 4.180 0.553 0.868 1.00 98.75 185 VAL A C 1
ATOM 1386 O O . VAL A 1 185 ? 3.634 1.559 0.398 1.00 98.75 185 VAL A O 1
ATOM 1389 N N . THR A 1 186 ? 3.545 -0.610 0.998 1.00 98.62 186 THR A N 1
ATOM 1390 C CA . THR A 1 186 ? 2.112 -0.760 0.724 1.00 98.62 186 THR A CA 1
ATOM 1391 C C . THR A 1 186 ? 1.258 -0.013 1.747 1.00 98.62 186 THR A C 1
ATOM 1393 O O . THR A 1 186 ? 1.691 0.265 2.862 1.00 98.62 186 THR A O 1
ATOM 1396 N N . ALA A 1 187 ? 0.054 0.375 1.338 1.00 97.56 187 ALA A N 1
ATOM 1397 C CA . ALA A 1 187 ? -0.943 0.957 2.217 1.00 97.56 187 ALA A CA 1
ATOM 1398 C C . ALA A 1 187 ? -1.393 -0.055 3.264 1.00 97.56 187 ALA A C 1
ATOM 1400 O O . ALA A 1 187 ? -1.368 -1.266 3.022 1.00 97.56 187 ALA A O 1
ATOM 1401 N N . ASP A 1 188 ? -1.847 0.478 4.389 1.00 97.31 188 ASP A N 1
ATOM 1402 C CA . ASP A 1 188 ? -2.664 -0.287 5.302 1.00 97.31 188 ASP A CA 1
ATOM 1403 C C . ASP A 1 188 ? -4.066 -0.496 4.714 1.00 97.31 188 ASP A C 1
ATOM 1405 O O . ASP A 1 188 ? -4.744 0.457 4.318 1.00 97.31 188 ASP A O 1
ATOM 1409 N N . VAL A 1 189 ? -4.477 -1.755 4.625 1.00 96.94 189 VAL A N 1
ATOM 1410 C CA . VAL A 1 189 ? -5.782 -2.199 4.128 1.00 96.94 189 VAL A CA 1
ATOM 1411 C C . VAL A 1 189 ? -6.493 -3.126 5.116 1.00 96.94 189 VAL A C 1
ATOM 1413 O O . VAL A 1 189 ? -7.536 -3.691 4.774 1.00 96.94 189 VAL A O 1
ATOM 1416 N N . GLU A 1 190 ? -5.918 -3.345 6.300 1.00 96.62 190 GLU A N 1
ATOM 1417 C CA . GLU A 1 190 ? -6.507 -4.198 7.326 1.00 96.62 190 GLU A CA 1
ATOM 1418 C C . GLU A 1 190 ? -7.362 -3.338 8.268 1.00 96.62 190 GLU A C 1
ATOM 1420 O O . GLU A 1 190 ? -6.981 -2.225 8.599 1.00 96.62 190 GLU A O 1
ATOM 1425 N N . PRO A 1 191 ? -8.578 -3.780 8.631 1.00 97.19 191 PRO A N 1
ATOM 1426 C CA . PRO A 1 191 ? -9.383 -3.070 9.610 1.00 97.19 191 PRO A CA 1
ATOM 1427 C C . PRO A 1 191 ? -8.865 -3.313 11.034 1.00 97.19 191 PRO A C 1
ATOM 1429 O O . PRO A 1 191 ? -8.370 -4.412 11.300 1.00 97.19 191 PRO A O 1
ATOM 1432 N N . PRO A 1 192 ? -9.140 -2.389 11.976 1.00 97.56 192 PRO A N 1
ATOM 1433 C CA . PRO A 1 192 ? -8.763 -2.573 13.370 1.00 97.56 192 PRO A CA 1
ATOM 1434 C C . PRO A 1 192 ? -9.308 -3.876 13.951 1.00 97.56 192 PRO A C 1
ATOM 1436 O O . PRO A 1 192 ? -10.445 -4.276 13.667 1.00 97.56 192 PRO A O 1
ATOM 1439 N N . LEU A 1 193 ? -8.553 -4.493 14.851 1.00 97.19 193 LEU A N 1
ATOM 1440 C CA . LEU A 1 193 ? -8.962 -5.673 15.599 1.00 97.19 193 LEU A CA 1
ATOM 1441 C C . LEU A 1 193 ? -9.059 -5.354 17.089 1.00 97.19 193 LEU A C 1
ATOM 1443 O O . LEU A 1 193 ? -8.125 -4.843 17.702 1.00 97.19 193 LEU A O 1
ATOM 1447 N N . LEU A 1 194 ? -10.181 -5.718 17.715 1.00 97.81 194 LEU A N 1
ATOM 1448 C CA . LEU A 1 194 ? -10.281 -5.680 19.171 1.00 97.81 194 LEU A CA 1
ATOM 1449 C C . LEU A 1 194 ? -9.395 -6.780 19.774 1.00 97.81 194 LEU A C 1
ATOM 1451 O O . LEU A 1 194 ? -9.666 -7.969 19.613 1.00 97.81 194 LEU A O 1
ATOM 1455 N N . VAL A 1 195 ? -8.357 -6.381 20.504 1.00 97.94 195 VAL A N 1
ATOM 1456 C CA . VAL A 1 195 ? -7.402 -7.284 21.160 1.00 97.94 195 VAL A CA 1
ATOM 1457 C C . VAL A 1 195 ? -7.888 -7.688 22.546 1.00 97.94 195 VAL A C 1
ATOM 1459 O O . VAL A 1 195 ? -7.739 -8.841 22.951 1.00 97.94 195 VAL A O 1
ATOM 1462 N N . SER A 1 196 ? -8.425 -6.737 23.311 1.00 97.69 196 SER A N 1
ATOM 1463 C CA . SER A 1 196 ? -8.911 -6.995 24.669 1.00 97.69 196 SER A CA 1
ATOM 1464 C C . SER A 1 196 ? -9.822 -5.885 25.182 1.00 97.69 196 SER A C 1
ATOM 1466 O O . SER A 1 196 ? -9.950 -4.824 24.573 1.00 97.69 196 SER A O 1
ATOM 1468 N N . SER A 1 197 ? -10.437 -6.129 26.335 1.00 97.69 197 SER A N 1
ATOM 1469 C CA . SER A 1 197 ? -11.296 -5.176 27.021 1.00 97.69 197 SER A CA 1
ATOM 1470 C C . SER A 1 197 ? -11.017 -5.130 28.525 1.00 97.69 197 SER A C 1
ATOM 1472 O O . SER A 1 197 ? -10.478 -6.066 29.122 1.00 97.69 197 SER A O 1
ATOM 1474 N N . VAL A 1 198 ? -11.406 -4.023 29.153 1.00 95.62 198 VAL A N 1
ATOM 1475 C CA . VAL A 1 198 ? -11.535 -3.888 30.605 1.00 95.62 198 VAL A CA 1
ATOM 1476 C C . VAL A 1 198 ? -12.926 -3.327 30.897 1.00 95.62 198 VAL A C 1
ATOM 1478 O O . VAL A 1 198 ? -13.202 -2.227 30.445 1.00 95.62 198 VAL A O 1
ATOM 1481 N N . PRO A 1 199 ? -13.791 -4.008 31.661 1.00 94.62 199 PRO A N 1
ATOM 1482 C CA . PRO A 1 199 ? -13.628 -5.371 32.163 1.00 94.62 199 PRO A CA 1
ATOM 1483 C C . PRO A 1 199 ? -13.375 -6.374 31.033 1.00 94.62 199 PRO A C 1
ATOM 1485 O O . PRO A 1 199 ? -13.873 -6.192 29.926 1.00 94.62 199 PRO A O 1
ATOM 1488 N N . ALA A 1 200 ? -12.574 -7.402 31.321 1.00 96.25 200 ALA A N 1
ATOM 1489 C CA . ALA A 1 200 ? -12.341 -8.482 30.368 1.00 96.25 200 ALA A CA 1
ATOM 1490 C C . ALA A 1 200 ? -13.643 -9.253 30.110 1.00 96.25 200 ALA A C 1
ATOM 1492 O O . ALA A 1 200 ? -14.487 -9.329 31.003 1.00 96.25 200 ALA A O 1
ATOM 1493 N N . ASP A 1 201 ? -13.774 -9.856 28.930 1.00 95.19 201 ASP A N 1
ATOM 1494 C CA . ASP A 1 201 ? -14.877 -10.776 28.632 1.00 95.19 201 ASP A CA 1
ATOM 1495 C C . ASP A 1 201 ? -15.001 -11.867 29.717 1.00 95.19 201 ASP A C 1
ATOM 1497 O O . ASP A 1 201 ? -14.008 -12.442 30.183 1.00 95.19 201 ASP A O 1
ATOM 1501 N N . GLY A 1 202 ? -16.228 -12.093 30.181 1.00 93.69 202 GLY A N 1
ATOM 1502 C CA . GLY A 1 202 ? -16.564 -12.993 31.280 1.00 93.69 202 GLY A CA 1
ATOM 1503 C C . GLY A 1 202 ? -16.240 -12.452 32.678 1.00 93.69 202 GLY A C 1
ATOM 1504 O O . GLY A 1 202 ? -16.276 -13.213 33.654 1.00 93.69 202 GLY A O 1
ATOM 1505 N N . ALA A 1 203 ? -15.904 -11.166 32.825 1.00 93.75 203 ALA A N 1
ATOM 1506 C CA . ALA A 1 203 ? -15.631 -10.574 34.130 1.00 93.75 203 ALA A CA 1
ATOM 1507 C C . ALA A 1 203 ? -16.881 -10.560 35.024 1.00 93.75 203 ALA A C 1
ATOM 1509 O O . ALA A 1 203 ? -17.932 -10.019 34.697 1.00 93.75 203 ALA A O 1
ATOM 1510 N N . THR A 1 204 ? -16.737 -11.091 36.238 1.00 90.50 204 THR A N 1
ATOM 1511 C CA . THR A 1 204 ? -17.794 -11.070 37.258 1.00 90.50 204 THR A CA 1
ATOM 1512 C C . THR A 1 204 ? -17.526 -10.010 38.319 1.00 90.50 204 THR A C 1
ATOM 1514 O O . THR A 1 204 ? -16.372 -9.731 38.639 1.00 90.50 204 THR A O 1
ATOM 1517 N N . GLY A 1 205 ? -18.579 -9.486 38.951 1.00 85.88 205 GLY A N 1
ATOM 1518 C CA . GLY A 1 205 ? -18.429 -8.526 40.053 1.00 85.88 205 GLY A CA 1
ATOM 1519 C C . GLY A 1 205 ? -17.962 -7.141 39.600 1.00 85.88 205 GLY A C 1
ATOM 1520 O O . GLY A 1 205 ? -17.393 -6.394 40.393 1.00 85.88 205 GLY A O 1
ATOM 1521 N N . VAL A 1 206 ? -18.197 -6.810 38.330 1.00 86.19 206 VAL A N 1
ATOM 1522 C CA . VAL A 1 206 ? -17.944 -5.487 37.763 1.00 86.19 206 VAL A CA 1
ATOM 1523 C C . VAL A 1 206 ? -18.866 -4.468 38.433 1.00 86.19 206 VAL A C 1
ATOM 1525 O O . VAL A 1 206 ? -20.077 -4.671 38.527 1.00 86.19 206 VAL A O 1
ATOM 1528 N N . HIS A 1 207 ? -18.292 -3.366 38.915 1.00 79.62 207 HIS A N 1
ATOM 1529 C CA . HIS A 1 207 ? -19.074 -2.255 39.450 1.00 79.62 207 HIS A CA 1
ATOM 1530 C C . HIS A 1 207 ? -19.802 -1.518 38.320 1.00 79.62 207 HIS A C 1
ATOM 1532 O O . HIS A 1 207 ? -19.222 -1.306 37.261 1.00 79.62 207 HIS A O 1
ATOM 1538 N N . ALA A 1 208 ? -21.030 -1.062 38.571 1.00 73.50 208 ALA A N 1
ATOM 1539 C CA . ALA A 1 208 ? -21.865 -0.393 37.568 1.00 73.50 208 ALA A CA 1
ATOM 1540 C C . ALA A 1 208 ? -21.231 0.871 36.951 1.00 73.50 208 ALA A C 1
ATOM 1542 O O . ALA A 1 208 ? -21.476 1.156 35.788 1.00 73.50 208 ALA A O 1
ATOM 1543 N N . GLU A 1 209 ? -20.382 1.582 37.703 1.00 73.38 209 GLU A N 1
ATOM 1544 C CA . GLU A 1 209 ? -19.665 2.785 37.234 1.00 73.38 209 GLU A CA 1
ATOM 1545 C C . GLU A 1 209 ? -18.338 2.476 36.528 1.00 73.38 209 GLU A C 1
ATOM 1547 O O . GLU A 1 209 ? -17.518 3.370 36.310 1.00 73.38 209 GLU A O 1
ATOM 1552 N N . THR A 1 210 ? -18.028 1.200 36.290 1.00 84.69 210 THR A N 1
ATOM 1553 C CA . THR A 1 210 ? -16.743 0.839 35.691 1.00 84.69 210 THR A CA 1
ATOM 1554 C C . THR A 1 210 ? -16.734 1.309 34.246 1.00 84.69 210 THR A C 1
ATOM 1556 O O . THR A 1 210 ? -17.554 0.867 33.446 1.00 84.69 210 THR A O 1
ATOM 1559 N N . ASN A 1 211 ? -15.780 2.177 33.909 1.00 90.69 211 ASN A N 1
ATOM 1560 C CA . ASN A 1 211 ? -15.499 2.492 32.515 1.00 90.69 211 ASN A CA 1
ATOM 1561 C C . ASN A 1 211 ? -15.201 1.205 31.750 1.00 90.69 211 ASN A C 1
ATOM 1563 O O . ASN A 1 211 ? -14.450 0.355 32.235 1.00 90.69 211 ASN A O 1
ATOM 1567 N N . ILE A 1 212 ? -15.736 1.112 30.539 1.00 93.94 212 ILE A N 1
ATOM 1568 C CA . ILE A 1 212 ? -15.356 0.060 29.609 1.00 93.94 212 ILE A CA 1
ATOM 1569 C C . ILE A 1 212 ? -14.220 0.601 28.752 1.00 93.94 212 ILE A C 1
ATOM 1571 O O . ILE A 1 212 ? -14.361 1.627 28.097 1.00 93.94 212 ILE A O 1
ATOM 1575 N N . THR A 1 213 ? -13.102 -0.097 28.732 1.00 96.75 213 THR A N 1
ATOM 1576 C CA . THR A 1 213 ? -11.959 0.194 27.882 1.00 96.75 213 THR A CA 1
ATOM 1577 C C . THR A 1 213 ? -11.854 -0.897 26.830 1.00 96.75 213 THR A C 1
ATOM 1579 O O . THR A 1 213 ? -11.793 -2.071 27.179 1.00 96.75 213 THR A O 1
ATOM 1582 N N . LEU A 1 214 ? -11.817 -0.523 25.559 1.00 97.69 214 LEU A N 1
ATOM 1583 C CA . LEU A 1 214 ? -11.576 -1.401 24.418 1.00 97.69 214 LEU A CA 1
ATOM 1584 C C . LEU A 1 214 ? -10.163 -1.133 23.903 1.00 97.69 214 LEU A C 1
ATOM 1586 O O . LEU A 1 214 ? -9.833 0.019 23.630 1.00 97.69 214 LEU A O 1
ATOM 1590 N N . MET A 1 215 ? -9.336 -2.169 23.804 1.00 98.19 215 MET A N 1
ATOM 1591 C CA . MET A 1 215 ? -7.955 -2.081 23.328 1.00 98.19 215 MET A CA 1
ATOM 1592 C C . MET A 1 215 ? -7.836 -2.765 21.969 1.00 98.19 215 MET A C 1
ATOM 1594 O O . MET A 1 215 ? -8.165 -3.946 21.849 1.00 98.19 215 MET A O 1
ATOM 1598 N N . PHE A 1 216 ? -7.347 -2.031 20.980 1.00 98.38 216 PHE A N 1
ATOM 1599 C CA . PHE A 1 216 ? -7.165 -2.451 19.598 1.00 98.38 216 PHE A CA 1
ATOM 1600 C C . PHE A 1 216 ? -5.688 -2.746 19.306 1.00 98.38 216 PHE A C 1
ATOM 1602 O O . PHE A 1 216 ? -4.805 -2.404 20.094 1.00 98.38 216 PHE A O 1
ATOM 1609 N N . ASP A 1 217 ? -5.420 -3.429 18.200 1.00 97.69 217 ASP A N 1
ATOM 1610 C CA . ASP A 1 217 ? -4.066 -3.690 17.696 1.00 97.69 217 ASP A CA 1
ATOM 1611 C C . ASP A 1 217 ? -3.427 -2.469 17.024 1.00 97.69 217 ASP A C 1
ATOM 1613 O O . ASP A 1 217 ? -2.205 -2.407 16.886 1.00 97.69 217 ASP A O 1
ATOM 1617 N N . GLU A 1 218 ? -4.239 -1.472 16.691 1.00 97.19 218 GLU A N 1
ATOM 1618 C CA . GLU A 1 218 ? -3.815 -0.215 16.095 1.00 97.19 218 GLU A CA 1
ATOM 1619 C C . GLU A 1 218 ? -4.631 0.987 16.593 1.00 97.19 218 GLU A C 1
ATOM 1621 O O . GLU A 1 218 ? -5.625 0.860 17.311 1.00 97.19 218 GLU A O 1
ATOM 1626 N N . ALA A 1 219 ? -4.199 2.194 16.219 1.00 97.12 219 ALA A N 1
ATOM 1627 C CA . ALA A 1 219 ? -4.847 3.426 16.642 1.00 97.12 219 ALA A CA 1
ATOM 1628 C C . ALA A 1 219 ? -6.168 3.670 15.899 1.00 97.12 219 ALA A C 1
ATOM 1630 O O . ALA A 1 219 ? -6.192 3.847 14.681 1.00 97.12 219 ALA A O 1
ATOM 1631 N N . VAL A 1 220 ? -7.255 3.822 16.653 1.00 97.56 220 VAL A N 1
ATOM 1632 C CA . VAL A 1 220 ? -8.600 4.030 16.112 1.00 97.56 220 VAL A CA 1
ATOM 1633 C C . VAL A 1 220 ? -9.135 5.437 16.383 1.00 97.56 220 VAL A C 1
ATOM 1635 O O . VAL A 1 220 ? -8.776 6.128 17.339 1.00 97.56 220 VAL A O 1
ATOM 1638 N N . HIS A 1 221 ? -10.037 5.879 15.516 1.00 95.50 221 HIS A N 1
ATOM 1639 C CA . HIS A 1 221 ? -10.702 7.170 15.562 1.00 95.50 221 HIS A CA 1
ATOM 1640 C C . HIS A 1 221 ? -12.225 6.972 15.614 1.00 95.50 221 HIS A C 1
ATOM 1642 O O . HIS A 1 221 ? -12.801 6.377 14.698 1.00 95.50 221 HIS A O 1
ATOM 1648 N N . PRO A 1 222 ? -12.902 7.501 16.650 1.00 94.75 222 PRO A N 1
ATOM 1649 C CA . PRO A 1 222 ? -14.357 7.628 16.684 1.00 94.75 222 PRO A CA 1
ATOM 1650 C C . PRO A 1 222 ? -14.921 8.321 15.434 1.00 94.75 222 PRO A C 1
ATOM 1652 O O . PRO A 1 222 ? -14.467 9.412 15.081 1.00 94.75 222 PRO A O 1
ATOM 1655 N N . ARG A 1 223 ? -15.931 7.720 14.786 1.00 93.31 223 ARG A N 1
ATOM 1656 C CA . ARG A 1 223 ? -16.506 8.211 13.521 1.00 93.31 223 ARG A CA 1
ATOM 1657 C C . ARG A 1 223 ? -18.005 8.515 13.603 1.00 93.31 223 ARG A C 1
ATOM 1659 O O . ARG A 1 223 ? -18.364 9.664 13.830 1.00 93.31 223 ARG A O 1
ATOM 1666 N N . TYR A 1 224 ? -18.874 7.535 13.360 1.00 94.44 224 TYR A N 1
ATOM 1667 C CA . TYR A 1 224 ? -20.330 7.645 13.505 1.00 94.44 224 TYR A CA 1
ATOM 1668 C C . TYR A 1 224 ? -20.922 6.281 13.839 1.00 94.44 224 TYR A C 1
ATOM 1670 O O . TYR A 1 224 ? -20.450 5.277 13.328 1.00 94.44 224 TYR A O 1
ATOM 1678 N N . GLY A 1 225 ? -21.986 6.244 14.633 1.00 96.06 225 GLY A N 1
ATOM 1679 C CA . GLY A 1 225 ? -22.651 4.997 15.015 1.00 96.06 225 GLY A CA 1
ATOM 1680 C C . GLY A 1 225 ? -22.920 4.966 16.506 1.00 96.06 225 GLY A C 1
ATOM 1681 O O . GLY A 1 225 ? -22.866 6.010 17.169 1.00 96.06 225 GLY A O 1
ATOM 1682 N N . ASN A 1 226 ? -23.215 3.783 17.029 1.00 96.88 226 ASN A N 1
ATOM 1683 C CA . ASN A 1 226 ? -23.428 3.591 18.450 1.00 96.88 226 ASN A CA 1
ATOM 1684 C C . ASN A 1 226 ? -22.595 2.441 18.998 1.00 96.88 226 ASN A C 1
ATOM 1686 O O . ASN A 1 226 ? -22.334 1.437 18.340 1.00 96.88 226 ASN A O 1
ATOM 1690 N N . ILE A 1 227 ? -22.249 2.587 20.267 1.00 97.06 227 ILE A N 1
ATOM 1691 C CA . ILE A 1 227 ? -21.871 1.480 21.134 1.00 97.06 227 ILE A CA 1
ATOM 1692 C C . ILE A 1 227 ? -23.051 1.263 22.073 1.00 97.06 227 ILE A C 1
ATOM 1694 O O . ILE A 1 227 ? -23.650 2.229 22.546 1.00 97.06 227 ILE A O 1
ATOM 1698 N N . THR A 1 228 ? -23.437 0.021 22.319 1.00 95.19 228 THR A N 1
ATOM 1699 C CA . THR A 1 228 ? -24.631 -0.303 23.105 1.00 95.19 228 THR A CA 1
ATOM 1700 C C . THR A 1 228 ? -24.320 -1.378 24.130 1.00 95.19 228 THR A C 1
ATOM 1702 O O . THR A 1 228 ? -23.588 -2.324 23.856 1.00 95.19 228 THR A O 1
ATOM 1705 N N . ILE A 1 229 ? -24.871 -1.217 25.331 1.00 92.75 229 ILE A N 1
ATOM 1706 C CA . ILE A 1 229 ? -24.860 -2.248 26.372 1.00 92.75 229 ILE A CA 1
ATOM 1707 C C . ILE A 1 229 ? -26.233 -2.902 26.366 1.00 92.75 229 ILE A C 1
ATOM 1709 O O . ILE A 1 229 ? -27.246 -2.202 26.360 1.00 92.75 229 ILE A O 1
ATOM 1713 N N . HIS A 1 230 ? -26.274 -4.226 26.409 1.00 92.31 230 HIS A N 1
ATOM 1714 C CA . HIS A 1 230 ? -27.499 -5.016 26.405 1.00 92.31 230 HIS A CA 1
ATOM 1715 C C . HIS A 1 230 ? -27.562 -5.933 27.618 1.00 92.31 230 HIS A C 1
ATOM 1717 O O . HIS A 1 230 ? -26.541 -6.464 28.049 1.00 92.31 230 HIS A O 1
ATOM 1723 N N . TYR A 1 231 ? -28.763 -6.184 28.135 1.00 90.81 231 TYR A N 1
ATOM 1724 C CA . TYR A 1 231 ? -28.984 -7.302 29.050 1.00 90.81 231 TYR A CA 1
ATOM 1725 C C . TYR A 1 231 ? -28.788 -8.624 28.301 1.00 90.81 231 TYR A C 1
ATOM 1727 O O . TYR A 1 231 ? -29.419 -8.843 27.267 1.00 90.81 231 TYR A O 1
ATOM 1735 N N . ALA A 1 232 ? -27.979 -9.541 28.832 1.00 92.56 232 ALA A N 1
ATOM 1736 C CA . ALA A 1 232 ? -27.695 -10.807 28.152 1.00 92.56 232 ALA A CA 1
ATOM 1737 C C . ALA A 1 232 ? -28.886 -11.781 28.120 1.00 92.56 232 ALA A C 1
ATOM 1739 O O . ALA A 1 232 ? -28.963 -12.634 27.240 1.00 92.56 232 ALA A O 1
ATOM 1740 N N . ASP A 1 233 ? -29.837 -11.661 29.049 1.00 90.31 233 ASP A N 1
ATOM 1741 C CA . ASP A 1 233 ? -31.006 -12.546 29.125 1.00 90.31 233 ASP A CA 1
ATOM 1742 C C . ASP A 1 233 ? -32.097 -12.216 28.094 1.00 90.31 233 ASP A C 1
ATOM 1744 O O . ASP A 1 233 ? -32.781 -13.106 27.587 1.00 90.31 233 ASP A O 1
ATOM 1748 N N . SER A 1 234 ? -32.272 -10.932 27.801 1.00 91.12 234 SER A N 1
ATOM 1749 C CA . SER A 1 234 ? -33.382 -10.393 27.019 1.00 91.12 234 SER A CA 1
ATOM 1750 C C . SER A 1 234 ? -32.933 -9.715 25.730 1.00 91.12 234 SER A C 1
ATOM 1752 O O . SER A 1 234 ? -33.761 -9.510 24.845 1.00 91.12 234 SER A O 1
ATOM 1754 N N . GLY A 1 235 ? -31.653 -9.351 25.618 1.00 91.44 235 GLY A N 1
ATOM 1755 C CA . GLY A 1 235 ? -31.106 -8.555 24.518 1.00 91.44 235 GLY A CA 1
ATOM 1756 C C . GLY A 1 235 ? -31.578 -7.099 24.516 1.00 91.44 235 GLY A C 1
ATOM 1757 O O . GLY A 1 235 ? -31.278 -6.351 23.586 1.00 91.44 235 GLY A O 1
ATOM 1758 N N . ASN A 1 236 ? -32.328 -6.671 25.536 1.00 90.31 236 ASN A N 1
ATOM 1759 C CA . ASN A 1 236 ? -32.811 -5.300 25.635 1.00 90.31 236 ASN A CA 1
ATOM 1760 C C . ASN A 1 236 ? -31.640 -4.340 25.866 1.00 90.31 236 ASN A C 1
ATOM 1762 O O . ASN A 1 236 ? -30.775 -4.604 26.701 1.00 90.31 236 ASN A O 1
ATOM 1766 N N . VAL A 1 237 ? -31.655 -3.213 25.152 1.00 90.62 237 VAL A N 1
ATOM 1767 C CA . VAL A 1 237 ? -30.667 -2.140 25.310 1.00 90.62 237 VAL A CA 1
ATOM 1768 C C . VAL A 1 237 ? -30.799 -1.519 26.698 1.00 90.62 237 VAL A C 1
ATOM 1770 O O . VAL A 1 237 ? -31.894 -1.161 27.132 1.00 90.62 237 VAL A O 1
ATOM 1773 N N . VAL A 1 238 ? -29.662 -1.378 27.364 1.00 87.19 238 VAL A N 1
ATOM 1774 C CA . VAL A 1 238 ? -29.494 -0.748 28.673 1.00 87.19 238 VAL A CA 1
ATOM 1775 C C . VAL A 1 238 ? -29.053 0.699 28.497 1.00 87.19 238 VAL A C 1
ATOM 1777 O O . VAL A 1 238 ? -29.678 1.611 29.029 1.00 87.19 238 VAL A O 1
ATOM 1780 N N . GLU A 1 239 ? -28.003 0.912 27.705 1.00 89.25 239 GLU A N 1
ATOM 1781 C CA . GLU A 1 239 ? -27.463 2.233 27.393 1.00 89.25 239 GLU A CA 1
ATOM 1782 C C . GLU A 1 239 ? -26.975 2.263 25.943 1.00 89.25 239 GLU A C 1
ATOM 1784 O O . GLU A 1 239 ? -26.546 1.252 25.382 1.00 89.25 239 GLU A O 1
ATOM 1789 N N . THR A 1 240 ? -27.072 3.436 25.323 1.00 93.31 240 THR A N 1
ATOM 1790 C CA . THR A 1 240 ? -26.573 3.708 23.975 1.00 93.31 240 THR A CA 1
ATOM 1791 C C . THR A 1 240 ? -25.623 4.892 24.033 1.00 93.31 240 THR A C 1
ATOM 1793 O O . THR A 1 240 ? -26.009 5.989 24.429 1.00 93.31 240 THR A O 1
ATOM 1796 N N . PHE A 1 241 ? -24.399 4.674 23.576 1.00 93.12 241 PHE A N 1
ATOM 1797 C CA . PHE A 1 241 ? -23.359 5.676 23.433 1.00 93.12 241 PHE A CA 1
ATOM 1798 C C . PHE A 1 241 ? -23.245 6.042 21.962 1.00 93.12 241 PHE A C 1
ATOM 1800 O O . PHE A 1 241 ? -22.651 5.311 21.170 1.00 93.12 241 PHE A O 1
ATOM 1807 N N . THR A 1 242 ? -23.806 7.182 21.578 1.00 95.94 242 THR A N 1
ATOM 1808 C CA . THR A 1 242 ? -23.582 7.710 20.231 1.00 95.94 242 THR A CA 1
ATOM 1809 C C . THR A 1 242 ? -22.117 8.111 20.075 1.00 95.94 242 THR A C 1
ATOM 1811 O O . THR A 1 242 ? -21.513 8.677 20.989 1.00 95.94 242 THR A O 1
ATOM 1814 N N . VAL A 1 243 ? -21.541 7.833 18.910 1.00 95.62 243 VAL A N 1
ATOM 1815 C CA . VAL A 1 243 ? -20.149 8.135 18.583 1.00 95.62 243 VAL A CA 1
ATOM 1816 C C . VAL A 1 243 ? -20.094 9.198 17.476 1.00 95.62 243 VAL A C 1
ATOM 1818 O O . VAL A 1 243 ? -20.798 9.051 16.478 1.00 95.62 243 VAL A O 1
ATOM 1821 N N . PRO A 1 244 ? -19.278 10.263 17.623 1.00 94.19 244 PRO A N 1
ATOM 1822 C CA . PRO A 1 244 ? -18.553 10.641 18.834 1.00 94.19 244 PRO A CA 1
ATOM 1823 C C . PRO A 1 244 ? -19.498 11.238 19.893 1.00 94.19 244 PRO A C 1
ATOM 1825 O O . PRO A 1 244 ? -20.485 11.900 19.573 1.00 94.19 244 PRO A O 1
ATOM 1828 N N . SER A 1 245 ? -19.153 11.078 21.169 1.00 92.75 245 SER A N 1
ATOM 1829 C CA . SER A 1 245 ? -19.789 11.787 22.287 1.00 92.75 245 SER A CA 1
ATOM 1830 C C . SER A 1 245 ? -18.785 12.015 23.414 1.00 92.75 245 SER A C 1
ATOM 1832 O O . SER A 1 245 ? -17.697 11.448 23.412 1.00 92.75 245 SER A O 1
ATOM 1834 N N . GLY A 1 246 ? -19.147 12.829 24.411 1.00 90.69 246 GLY A N 1
ATOM 1835 C CA . GLY A 1 246 ? -18.304 13.042 25.597 1.00 90.69 246 GLY A CA 1
ATOM 1836 C C . GLY A 1 246 ? -18.125 11.797 26.475 1.00 90.69 246 GLY A C 1
ATOM 1837 O O . GLY A 1 246 ? -17.271 11.799 27.356 1.00 90.69 246 GLY A O 1
ATOM 1838 N N . GLN A 1 247 ? -18.916 10.749 26.235 1.00 91.31 247 GLN A N 1
ATOM 1839 C CA . GLN A 1 247 ? -18.818 9.465 26.924 1.00 91.31 247 GLN A CA 1
ATOM 1840 C C . GLN A 1 247 ? -17.846 8.500 26.242 1.00 91.31 247 GLN A C 1
ATOM 1842 O O . GLN A 1 247 ? -17.487 7.502 26.849 1.00 91.31 247 GLN A O 1
ATOM 1847 N N . VAL A 1 248 ? -17.413 8.779 25.008 1.00 94.38 248 VAL A N 1
ATOM 1848 C CA . VAL A 1 248 ? -16.500 7.919 24.246 1.00 94.38 248 VAL A CA 1
ATOM 1849 C C . VAL A 1 248 ? -15.215 8.695 23.970 1.00 94.38 248 VAL A C 1
ATOM 1851 O O . VAL A 1 248 ? -15.187 9.620 23.160 1.00 94.38 248 VAL A O 1
ATOM 1854 N N . ALA A 1 249 ? -14.148 8.336 24.679 1.00 92.56 249 ALA A N 1
ATOM 1855 C CA . ALA A 1 249 ? -12.825 8.948 24.587 1.00 92.56 249 ALA A CA 1
ATOM 1856 C C . ALA A 1 249 ? -11.810 7.993 23.939 1.00 92.56 249 ALA A C 1
ATOM 1858 O O . ALA A 1 249 ? -12.033 6.788 23.914 1.00 92.56 249 ALA A O 1
ATOM 1859 N N . GLY A 1 250 ? -10.685 8.533 23.456 1.00 91.06 250 GLY A N 1
ATOM 1860 C CA . GLY A 1 250 ? -9.622 7.744 22.809 1.00 91.06 250 GLY A CA 1
ATOM 1861 C C . GLY A 1 250 ? -9.393 8.062 21.328 1.00 91.06 250 GLY A C 1
ATOM 1862 O O . GLY A 1 250 ? -9.156 7.175 20.520 1.00 91.06 250 GLY A O 1
ATOM 1863 N N . LEU A 1 251 ? -9.518 9.334 20.935 1.00 91.62 251 LEU A N 1
ATOM 1864 C CA . LEU A 1 251 ? -9.296 9.750 19.549 1.00 91.62 251 LEU A CA 1
ATOM 1865 C C . LEU A 1 251 ? -7.830 9.543 19.139 1.00 91.62 251 LEU A C 1
ATOM 1867 O O . LEU A 1 251 ? -6.948 10.198 19.696 1.00 91.62 251 LEU A O 1
ATOM 1871 N N . GLY A 1 252 ? -7.600 8.705 18.129 1.00 92.50 252 GLY A N 1
ATOM 1872 C CA . GLY A 1 252 ? -6.270 8.458 17.571 1.00 92.50 252 GLY A CA 1
ATOM 1873 C C . GLY A 1 252 ? -5.367 7.656 18.499 1.00 92.50 252 GLY A C 1
ATOM 1874 O O . GLY A 1 252 ? -4.147 7.799 18.452 1.00 92.50 252 GLY A O 1
ATOM 1875 N N . THR A 1 253 ? -5.965 6.844 19.369 1.00 96.19 253 THR A N 1
ATOM 1876 C CA . THR A 1 253 ? -5.259 5.927 20.265 1.00 96.19 253 THR A CA 1
ATOM 1877 C C . THR A 1 253 ? -5.701 4.496 20.001 1.00 96.19 253 THR A C 1
ATOM 1879 O O . THR A 1 253 ? -6.782 4.268 19.470 1.00 96.19 253 THR A O 1
ATOM 1882 N N . ASP A 1 254 ? -4.894 3.528 20.424 1.00 97.38 254 ASP A N 1
ATOM 1883 C CA . ASP A 1 254 ? -5.247 2.098 20.426 1.00 97.38 254 ASP A CA 1
ATOM 1884 C C . ASP A 1 254 ? -6.326 1.741 21.460 1.00 97.38 254 ASP A C 1
ATOM 1886 O O . ASP A 1 254 ? -6.749 0.599 21.580 1.00 97.38 254 ASP A O 1
ATOM 1890 N N . THR A 1 255 ? -6.771 2.720 22.242 1.00 97.25 255 THR A N 1
ATOM 1891 C CA . THR A 1 255 ? -7.645 2.516 23.386 1.00 97.25 255 THR A CA 1
ATOM 1892 C C . THR A 1 255 ? -8.877 3.404 23.274 1.00 97.25 255 THR A C 1
ATOM 1894 O O . THR A 1 255 ? -8.748 4.625 23.238 1.00 97.25 255 THR A O 1
ATOM 1897 N N . ILE A 1 256 ? -10.074 2.815 23.291 1.00 97.62 256 ILE A N 1
ATOM 1898 C CA . ILE A 1 256 ? -11.347 3.536 23.405 1.00 97.62 256 ILE A CA 1
ATOM 1899 C C . ILE A 1 256 ? -11.922 3.337 24.802 1.00 97.62 256 ILE A C 1
ATOM 1901 O O . ILE A 1 256 ? -12.186 2.214 25.217 1.00 97.62 256 ILE A O 1
ATOM 1905 N N . THR A 1 257 ? -12.161 4.435 25.514 1.00 95.81 257 THR A N 1
ATOM 1906 C CA . THR A 1 257 ? -12.801 4.425 26.832 1.00 95.81 257 THR A CA 1
ATOM 1907 C C . THR A 1 257 ? -14.241 4.894 26.706 1.00 95.81 257 THR A C 1
ATOM 1909 O O . THR A 1 257 ? -14.499 6.025 26.295 1.00 95.81 257 THR A O 1
ATOM 1912 N N . ILE A 1 258 ? -15.171 4.045 27.118 1.00 93.62 258 ILE A N 1
ATOM 1913 C CA . ILE A 1 258 ? -16.597 4.311 27.238 1.00 93.62 258 ILE A CA 1
ATOM 1914 C C . ILE A 1 258 ? -16.894 4.570 28.715 1.00 93.62 258 ILE A C 1
ATOM 1916 O O . ILE A 1 258 ? -16.586 3.751 29.582 1.00 93.62 258 ILE A O 1
ATOM 1920 N N . ASN A 1 259 ? -17.481 5.726 28.992 1.00 89.88 259 ASN A N 1
ATOM 1921 C CA . ASN A 1 259 ? -17.861 6.177 30.320 1.00 89.88 259 ASN A CA 1
ATOM 1922 C C . ASN A 1 259 ? -19.399 6.208 30.426 1.00 89.88 259 ASN A C 1
ATOM 1924 O O . ASN A 1 259 ? -20.022 7.137 29.890 1.00 89.88 259 ASN A O 1
ATOM 1928 N N . PRO A 1 260 ? -20.022 5.199 31.060 1.00 81.31 260 PRO A N 1
ATOM 1929 C CA . PRO A 1 260 ? -21.452 5.193 31.383 1.00 81.31 260 PRO A CA 1
ATOM 1930 C C . PRO A 1 260 ? -21.882 6.515 32.041 1.00 81.31 260 PRO A C 1
ATOM 1932 O O . PRO A 1 260 ? -21.291 6.948 33.028 1.00 81.31 260 PRO A O 1
ATOM 1935 N N . ALA A 1 261 ? -22.870 7.220 31.467 1.00 64.50 261 ALA A N 1
ATOM 1936 C CA . ALA A 1 261 ? -23.275 8.558 31.949 1.00 64.50 261 ALA A CA 1
ATOM 1937 C C . ALA A 1 261 ? -24.072 8.491 33.249 1.00 64.50 261 ALA A C 1
ATOM 1939 O O . ALA A 1 261 ? -24.264 9.505 33.926 1.00 64.50 261 ALA A O 1
ATOM 1940 N N . GLN A 1 262 ? -24.566 7.306 33.570 1.00 58.78 262 GLN A N 1
ATOM 1941 C CA . GLN A 1 262 ? -25.276 7.034 34.789 1.00 58.78 262 GLN A CA 1
ATOM 1942 C C . GLN A 1 262 ? -24.619 5.832 35.447 1.00 58.78 262 GLN A C 1
ATOM 1944 O O . GLN A 1 262 ? -24.231 4.877 34.773 1.00 58.78 262 GLN A O 1
ATOM 1949 N N . ALA A 1 263 ? -24.644 5.821 36.777 1.00 53.03 263 ALA A N 1
ATOM 1950 C CA . ALA A 1 263 ? -24.870 4.555 37.441 1.00 53.03 263 ALA A CA 1
ATOM 1951 C C . ALA A 1 263 ? -26.023 3.888 36.707 1.00 53.03 263 ALA A C 1
ATOM 1953 O O . ALA A 1 263 ? -27.034 4.563 36.551 1.00 53.03 263 ALA A O 1
ATOM 1954 N N . LEU A 1 264 ? -25.868 2.655 36.213 1.00 53.03 264 LEU A N 1
ATOM 1955 C CA . LEU A 1 264 ? -26.876 1.856 35.484 1.00 53.03 264 LEU A CA 1
ATOM 1956 C C . LEU A 1 264 ? -28.182 1.649 36.303 1.00 53.03 264 LEU A C 1
ATOM 1958 O O . LEU A 1 264 ? -28.611 0.529 36.559 1.00 53.03 264 LEU A O 1
ATOM 1962 N N . PHE A 1 265 ? -28.776 2.723 36.814 1.00 48.88 265 PHE A N 1
ATOM 1963 C CA . PHE A 1 265 ? -29.508 2.786 38.072 1.00 48.88 265 PHE A CA 1
ATOM 1964 C C . PHE A 1 265 ? -30.576 3.882 38.125 1.00 48.88 265 PHE A C 1
ATOM 1966 O O . PHE A 1 265 ? -31.331 3.889 39.095 1.00 48.88 265 PHE A O 1
ATOM 1973 N N . GLU A 1 266 ? -30.734 4.751 37.119 1.00 39.78 266 GLU A N 1
ATOM 1974 C CA . GLU A 1 266 ? -31.969 5.539 37.012 1.00 39.78 266 GLU A CA 1
ATOM 1975 C C . GLU A 1 266 ? -32.976 4.903 36.048 1.00 39.78 266 GLU A C 1
ATOM 1977 O O . GLU A 1 266 ? -33.096 5.197 34.859 1.00 39.78 266 GLU A O 1
ATOM 1982 N N . VAL A 1 267 ? -33.738 4.001 36.664 1.00 42.53 267 VAL A N 1
ATOM 1983 C CA . VAL A 1 267 ? -35.066 3.523 36.285 1.00 42.53 267 VAL A CA 1
ATOM 1984 C C . VAL A 1 267 ? -35.896 4.635 35.641 1.00 42.53 267 VAL A C 1
ATOM 1986 O O . VAL A 1 267 ? -36.238 5.624 36.287 1.00 42.53 267 VAL A O 1
ATOM 1989 N N . THR A 1 268 ? -36.313 4.442 34.386 1.00 42.28 268 THR A N 1
ATOM 1990 C CA . THR A 1 268 ? -37.374 5.271 33.780 1.00 42.28 268 THR A CA 1
ATOM 1991 C C . THR A 1 268 ? -38.530 4.497 33.148 1.00 42.28 268 THR A C 1
ATOM 1993 O O . THR A 1 268 ? -39.449 5.117 32.619 1.00 42.28 268 THR A O 1
ATOM 1996 N N . THR A 1 269 ? -38.620 3.172 33.304 1.00 43.34 269 THR A N 1
ATOM 1997 C CA . THR A 1 269 ? -39.892 2.457 33.079 1.00 43.34 269 THR A CA 1
ATOM 1998 C C . THR A 1 269 ? -40.053 1.327 34.090 1.00 43.34 269 THR A C 1
ATOM 2000 O O . THR A 1 269 ? -39.104 0.589 34.280 1.00 43.34 269 THR A O 1
ATOM 2003 N N . SER A 1 270 ? -41.223 1.277 34.749 1.00 48.25 270 SER A N 1
ATOM 2004 C CA . SER A 1 270 ? -41.894 0.280 35.631 1.00 48.25 270 SER A CA 1
ATOM 2005 C C . SER A 1 270 ? -41.208 -0.979 36.216 1.00 48.25 270 SER A C 1
ATOM 2007 O O . SER A 1 270 ? -41.888 -1.734 36.909 1.00 48.25 270 SER A O 1
ATOM 2009 N N . ASP A 1 271 ? -39.931 -1.240 35.988 1.00 45.97 271 ASP A N 1
ATOM 2010 C CA . ASP A 1 271 ? -39.169 -2.370 36.503 1.00 45.97 271 ASP A CA 1
ATOM 2011 C C . ASP A 1 271 ? -38.006 -1.807 37.337 1.00 45.97 271 ASP A C 1
ATOM 2013 O O . ASP A 1 271 ? -36.896 -1.578 36.864 1.00 45.97 271 ASP A O 1
ATOM 2017 N N . ASP A 1 272 ? -38.329 -1.502 38.596 1.00 42.53 272 ASP A N 1
ATOM 2018 C CA . ASP A 1 272 ? -37.434 -1.049 39.669 1.00 42.53 272 ASP A CA 1
ATOM 2019 C C . ASP A 1 272 ? -36.488 -2.193 40.086 1.00 42.53 272 ASP A C 1
ATOM 2021 O O . ASP A 1 272 ? -36.538 -2.716 41.203 1.00 42.53 272 ASP A O 1
ATOM 2025 N N . ARG A 1 273 ? -35.637 -2.654 39.169 1.00 48.78 273 ARG A N 1
ATOM 2026 C CA . ARG A 1 273 ? -34.567 -3.596 39.492 1.00 48.78 273 ARG A CA 1
ATOM 2027 C C . ARG A 1 273 ? -33.250 -2.825 39.603 1.00 48.78 273 ARG A C 1
ATOM 2029 O O . ARG A 1 273 ? -32.603 -2.622 38.579 1.00 48.78 273 ARG A O 1
ATOM 2036 N N . PRO A 1 274 ? -32.798 -2.438 40.821 1.00 50.25 274 PRO A N 1
ATOM 2037 C CA . PRO A 1 274 ? -31.358 -2.330 41.067 1.00 50.25 274 PRO A CA 1
ATOM 2038 C C . PRO A 1 274 ? -30.697 -3.568 40.468 1.00 50.25 274 PRO A C 1
ATOM 2040 O O . PRO A 1 274 ? -31.268 -4.642 40.667 1.00 50.25 274 PRO A O 1
ATOM 2043 N N . LEU A 1 275 ? -29.571 -3.428 39.748 1.00 5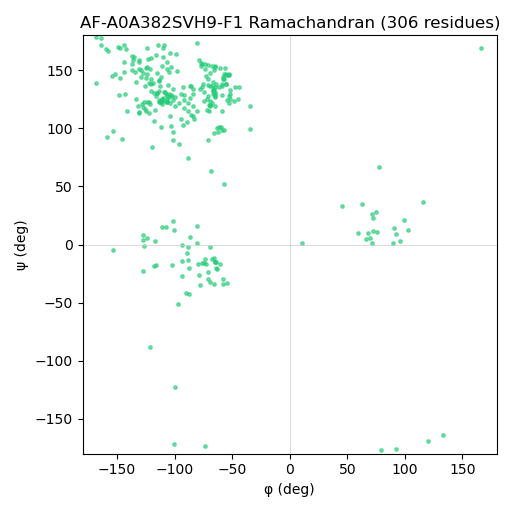5.97 275 LEU A N 1
ATOM 2044 C CA . LEU A 1 275 ? -28.832 -4.542 39.130 1.00 55.97 275 LEU A CA 1
ATOM 2045 C C . LEU A 1 275 ? -28.932 -5.780 40.018 1.00 55.97 275 LEU A C 1
ATOM 2047 O O . LEU A 1 275 ? -28.265 -5.868 41.054 1.00 55.97 275 LEU A O 1
ATOM 2051 N N . ALA A 1 276 ? -29.842 -6.695 39.674 1.00 60.50 276 ALA A N 1
ATOM 2052 C CA . ALA A 1 276 ? -30.062 -7.852 40.513 1.00 60.50 276 ALA A CA 1
ATOM 2053 C C . ALA A 1 276 ? -28.729 -8.596 40.531 1.00 60.50 276 ALA A C 1
ATOM 2055 O O . ALA A 1 276 ? -28.073 -8.710 39.490 1.00 60.50 276 ALA A O 1
ATOM 2056 N N . ALA A 1 277 ? -28.284 -9.050 41.703 1.00 59.88 277 ALA A N 1
ATOM 2057 C CA . ALA A 1 277 ? -27.048 -9.816 41.779 1.00 59.88 277 ALA A CA 1
ATOM 2058 C C . ALA A 1 277 ? -27.112 -10.967 40.757 1.00 59.88 277 ALA A C 1
ATOM 2060 O O . ALA A 1 277 ? -28.074 -11.735 40.757 1.00 59.88 277 ALA A O 1
ATOM 2061 N N . GLY A 1 278 ? -26.117 -11.046 39.869 1.00 72.00 278 GLY A N 1
ATOM 2062 C CA . GLY A 1 278 ? -26.096 -12.010 38.763 1.00 72.00 278 GLY A CA 1
ATOM 2063 C C . GLY A 1 278 ? -26.684 -11.520 37.432 1.00 72.00 278 GLY A C 1
ATOM 2064 O O . GLY A 1 278 ? -26.834 -12.335 36.527 1.00 72.00 278 GLY A O 1
ATOM 2065 N N . THR A 1 279 ? -27.000 -10.228 37.282 1.00 84.94 279 THR A N 1
ATOM 2066 C CA . THR A 1 279 ? -27.314 -9.648 35.962 1.00 84.94 279 THR A CA 1
ATOM 2067 C C . THR A 1 279 ? -26.068 -9.685 35.077 1.00 84.94 279 THR A C 1
ATOM 2069 O O . THR A 1 279 ? -24.979 -9.334 35.531 1.00 84.94 279 THR A O 1
ATOM 2072 N N . THR A 1 280 ? -26.235 -10.124 33.834 1.00 90.31 280 THR A N 1
ATOM 2073 C CA . THR A 1 280 ? -25.175 -10.244 32.826 1.00 90.31 280 THR A CA 1
ATOM 2074 C C . THR A 1 280 ? -25.457 -9.297 31.670 1.00 90.31 280 THR A C 1
ATOM 2076 O O . THR A 1 280 ? -26.621 -9.019 31.357 1.00 90.31 280 THR A O 1
ATOM 2079 N N . PHE A 1 281 ? -24.393 -8.785 31.061 1.00 91.75 281 PHE A N 1
ATOM 2080 C CA . PHE A 1 281 ? -24.457 -7.794 29.997 1.00 91.75 281 PHE A CA 1
ATOM 2081 C C . PHE A 1 281 ? -23.592 -8.233 28.834 1.00 91.75 281 PHE A C 1
ATOM 2083 O O . PHE A 1 281 ? -22.662 -8.994 29.029 1.00 91.75 281 PHE A O 1
ATOM 2090 N N . TYR A 1 282 ? -23.876 -7.728 27.646 1.00 95.31 282 TYR A N 1
ATOM 2091 C CA . TYR A 1 282 ? -22.922 -7.772 26.547 1.00 95.31 282 TYR A CA 1
ATOM 2092 C C . TYR A 1 282 ? -22.886 -6.423 25.843 1.00 95.31 282 TYR A C 1
ATOM 2094 O O . TYR A 1 282 ? -23.789 -5.593 26.009 1.00 95.31 282 TYR A O 1
ATOM 2102 N N . ILE A 1 283 ? -21.820 -6.192 25.088 1.00 96.25 283 ILE A N 1
ATOM 2103 C CA . ILE A 1 283 ? -21.573 -4.930 24.397 1.00 96.25 283 ILE A CA 1
ATOM 2104 C C . ILE A 1 283 ? -21.580 -5.170 22.896 1.00 96.25 283 ILE A C 1
ATOM 2106 O O . ILE A 1 283 ? -20.827 -6.002 22.392 1.00 96.25 283 ILE A O 1
ATOM 2110 N N . ASN A 1 284 ? -22.379 -4.381 22.183 1.00 97.69 284 ASN A N 1
ATOM 2111 C CA . ASN A 1 284 ? -22.288 -4.264 20.737 1.00 97.69 284 ASN A CA 1
ATOM 2112 C C . ASN A 1 284 ? -21.643 -2.944 20.333 1.00 97.69 284 ASN A C 1
ATOM 2114 O O . ASN A 1 284 ? -21.796 -1.910 20.986 1.00 97.69 284 ASN A O 1
ATOM 2118 N N . VAL A 1 285 ? -20.937 -2.992 19.212 1.00 98.06 285 VAL A N 1
ATOM 2119 C CA . VAL A 1 285 ? -20.339 -1.836 18.549 1.00 98.06 285 VAL A CA 1
ATOM 2120 C C . VAL A 1 285 ? -20.853 -1.863 17.120 1.00 98.06 285 VAL A C 1
ATOM 2122 O O . VAL A 1 285 ? -20.552 -2.810 16.397 1.00 98.06 285 VAL A O 1
ATOM 2125 N N . ASP A 1 286 ? -21.619 -0.854 16.705 1.00 98.06 286 ASP A N 1
ATOM 2126 C CA . ASP A 1 286 ? -22.105 -0.786 15.325 1.00 98.06 286 ASP A CA 1
ATOM 2127 C C . ASP A 1 286 ? -20.897 -0.799 14.356 1.00 98.06 286 ASP A C 1
ATOM 2129 O O . ASP A 1 286 ? -19.872 -0.162 14.643 1.00 98.06 286 ASP A O 1
ATOM 2133 N N . PRO A 1 287 ? -20.983 -1.468 13.193 1.00 96.94 287 PRO A N 1
ATOM 2134 C CA . PRO A 1 287 ? -19.943 -1.390 12.170 1.00 96.94 287 PRO A CA 1
ATOM 2135 C C . PRO A 1 287 ? -19.611 0.063 11.799 1.00 96.94 287 PRO A C 1
ATOM 2137 O O . PRO A 1 287 ? -20.499 0.916 11.769 1.00 96.94 287 PRO A O 1
ATOM 2140 N N . GLN A 1 288 ? -18.348 0.353 11.469 1.00 94.81 288 GLN A N 1
ATOM 2141 C CA . GLN A 1 288 ? -17.852 1.694 11.092 1.00 94.81 288 GLN A CA 1
ATOM 2142 C C . GLN A 1 288 ? -17.884 2.757 12.202 1.00 94.81 288 GLN A C 1
ATOM 2144 O O . GLN A 1 288 ? -17.520 3.912 11.959 1.00 94.81 288 GLN A O 1
ATOM 2149 N N . THR A 1 289 ? -18.264 2.380 13.427 1.00 97.00 289 THR A N 1
ATOM 2150 C CA . THR A 1 289 ? -18.223 3.272 14.598 1.00 97.00 289 THR A CA 1
ATOM 2151 C C . THR A 1 289 ? -16.823 3.807 14.870 1.00 97.00 289 THR A C 1
ATOM 2153 O O . THR A 1 289 ? -16.659 4.957 15.293 1.00 97.00 289 THR A O 1
ATOM 2156 N N . LEU A 1 290 ? -15.817 2.983 14.592 1.00 97.56 290 LEU A N 1
ATOM 2157 C CA . LEU A 1 290 ? -14.399 3.283 14.723 1.00 97.56 290 LEU A CA 1
ATOM 2158 C C . LEU A 1 290 ? -13.714 3.055 13.371 1.00 97.56 290 LEU A C 1
ATOM 2160 O O . LEU A 1 290 ? -14.180 2.244 12.570 1.00 97.56 290 LEU A O 1
ATOM 2164 N N . ARG A 1 291 ? -12.620 3.773 13.122 1.00 96.75 291 ARG A N 1
ATOM 2165 C CA . ARG A 1 291 ? -11.827 3.687 11.889 1.00 96.75 291 ARG A CA 1
ATOM 2166 C C . ARG A 1 291 ? -10.355 3.945 12.190 1.00 96.75 291 ARG A C 1
ATOM 2168 O O . ARG A 1 291 ? -10.080 4.815 13.017 1.00 96.75 291 ARG A O 1
ATOM 2175 N N . ASP A 1 292 ? -9.424 3.264 11.543 1.00 96.88 292 ASP A N 1
ATOM 2176 C CA . ASP A 1 292 ? -8.002 3.610 11.660 1.00 96.88 292 ASP A CA 1
ATOM 2177 C C . ASP A 1 292 ? -7.637 4.897 10.885 1.00 96.88 292 ASP A C 1
ATOM 2179 O O . ASP A 1 292 ? -8.488 5.636 10.369 1.00 96.88 292 ASP A O 1
ATOM 2183 N N . SER A 1 293 ? -6.335 5.190 10.838 1.00 93.50 293 SER A N 1
ATOM 2184 C CA . SER A 1 293 ? -5.778 6.359 10.148 1.00 93.50 293 SER A CA 1
ATOM 2185 C C . SER A 1 293 ? -5.672 6.196 8.628 1.00 93.50 293 SER A C 1
ATOM 2187 O O . SER A 1 293 ? -5.684 7.202 7.914 1.00 93.50 293 SER A O 1
ATOM 2189 N N . ALA A 1 294 ? -5.561 4.966 8.126 1.00 94.69 294 ALA A N 1
ATOM 2190 C CA . ALA A 1 294 ? -5.544 4.639 6.701 1.00 94.69 294 ALA A CA 1
ATOM 2191 C C . ALA A 1 294 ? -6.951 4.617 6.084 1.00 94.69 294 ALA A C 1
ATOM 2193 O O . ALA A 1 294 ? -7.133 4.783 4.876 1.00 94.69 294 ALA A O 1
ATOM 2194 N N . GLY A 1 295 ? -7.966 4.546 6.936 1.00 95.31 295 GLY A N 1
ATOM 2195 C CA . GLY A 1 295 ? -9.360 4.580 6.598 1.00 95.31 295 GLY A CA 1
ATOM 2196 C C . GLY A 1 295 ? -10.043 3.213 6.543 1.00 95.31 295 GLY A C 1
ATOM 2197 O O . GLY A 1 295 ? -11.111 3.143 5.917 1.00 95.31 295 GLY A O 1
ATOM 2198 N N . ASN A 1 296 ? -9.524 2.168 7.180 1.00 97.19 296 ASN A N 1
ATOM 2199 C CA . ASN A 1 296 ? -10.255 0.910 7.285 1.00 97.19 296 ASN A CA 1
ATOM 2200 C C . ASN A 1 296 ? -11.227 0.986 8.478 1.00 97.19 296 ASN A C 1
ATOM 2202 O O . ASN A 1 296 ? -10.936 1.485 9.566 1.00 97.19 296 ASN A O 1
ATOM 2206 N N . ASP A 1 297 ? -12.485 0.635 8.217 1.00 97.94 297 ASP A N 1
ATOM 2207 C CA . ASP A 1 297 ? -13.550 0.746 9.211 1.00 97.94 297 ASP A CA 1
ATOM 2208 C C . ASP A 1 297 ? -13.538 -0.495 10.116 1.00 97.94 297 ASP A C 1
ATOM 2210 O O . ASP A 1 297 ? -13.518 -1.624 9.620 1.00 97.94 297 ASP A O 1
ATOM 2214 N N . TYR A 1 298 ? -13.631 -0.296 11.435 1.00 97.88 298 TYR A N 1
ATOM 2215 C CA . TYR A 1 298 ? -13.807 -1.395 12.383 1.00 97.88 298 TYR A CA 1
ATOM 2216 C C . TYR A 1 298 ? -15.097 -2.164 12.043 1.00 97.88 298 TYR A C 1
ATOM 2218 O O . TYR A 1 298 ? -16.158 -1.529 11.928 1.00 97.88 298 TYR A O 1
ATOM 2226 N N . PRO A 1 299 ? -15.060 -3.505 11.911 1.00 97.81 299 PRO A N 1
ATOM 2227 C CA . PRO A 1 299 ? -16.231 -4.285 11.514 1.00 97.81 299 PRO A CA 1
ATOM 2228 C C . PRO A 1 299 ? -17.380 -4.224 12.523 1.00 97.81 299 PRO A C 1
ATOM 2230 O O . PRO A 1 299 ? -18.522 -4.466 12.145 1.00 97.81 299 PRO A O 1
ATOM 2233 N N . GLY A 1 300 ? -17.093 -3.863 13.776 1.00 97.06 300 GLY A N 1
ATOM 2234 C CA . GLY A 1 300 ? -18.068 -3.837 14.859 1.00 97.06 300 GLY A CA 1
ATOM 2235 C C . GLY A 1 300 ? -18.108 -5.141 15.655 1.00 97.06 300 GLY A C 1
ATOM 2236 O O . GLY A 1 300 ? -17.314 -6.054 15.444 1.00 97.06 300 GLY A O 1
ATOM 2237 N N . ILE A 1 301 ? -19.036 -5.196 16.605 1.00 97.94 301 ILE A N 1
ATOM 2238 C CA . ILE A 1 301 ? -19.402 -6.384 17.380 1.00 97.94 301 ILE A CA 1
ATOM 2239 C C . ILE A 1 301 ? -20.922 -6.460 17.325 1.00 97.94 301 ILE A C 1
ATOM 2241 O O . ILE A 1 301 ? -21.580 -5.584 17.888 1.00 97.94 301 ILE A O 1
ATOM 2245 N N . ASP A 1 302 ? -21.478 -7.475 16.671 1.00 95.69 302 ASP A N 1
ATOM 2246 C CA . ASP A 1 302 ? -22.923 -7.626 16.439 1.00 95.69 302 ASP A CA 1
ATOM 2247 C C . ASP A 1 302 ? -23.534 -8.872 17.108 1.00 95.69 302 ASP A C 1
ATOM 2249 O O . ASP A 1 302 ? -24.733 -9.128 16.984 1.00 95.69 302 ASP A O 1
ATOM 2253 N N . ASP A 1 303 ? -22.728 -9.624 17.860 1.00 95.50 303 ASP A N 1
ATOM 2254 C CA . ASP A 1 303 ? -23.146 -10.799 18.622 1.00 95.50 303 ASP A CA 1
ATOM 2255 C C . ASP A 1 303 ? -23.147 -10.551 20.144 1.00 95.50 303 ASP A C 1
ATOM 2257 O O . ASP A 1 303 ? -22.713 -9.508 20.629 1.00 95.50 303 ASP A O 1
ATOM 2261 N N . SER A 1 304 ? -23.669 -11.509 20.915 1.00 95.62 304 SER A N 1
ATOM 2262 C CA . SER A 1 304 ? -23.807 -11.408 22.376 1.00 95.62 304 SER A CA 1
ATOM 2263 C C . SER A 1 304 ? -22.728 -12.154 23.170 1.00 95.62 304 SER A C 1
ATOM 2265 O O . SER A 1 304 ? -22.923 -12.435 24.351 1.00 95.62 304 SER A O 1
ATOM 2267 N N . THR A 1 305 ? -21.654 -12.586 22.516 1.00 94.19 305 THR A N 1
ATOM 2268 C CA . THR A 1 305 ? -20.646 -13.516 23.054 1.00 94.19 305 THR A CA 1
ATOM 2269 C C . THR A 1 305 ? -19.212 -13.016 22.939 1.00 94.19 305 THR A C 1
ATOM 2271 O O . THR A 1 305 ? -18.365 -13.476 23.689 1.00 94.19 305 THR A O 1
ATOM 2274 N N . THR A 1 306 ? -18.928 -12.092 22.022 1.00 93.06 306 THR A N 1
ATOM 2275 C CA . THR A 1 306 ? -17.589 -11.528 21.813 1.00 93.06 306 THR A CA 1
ATOM 2276 C C . THR A 1 306 ? -17.152 -10.640 22.979 1.00 93.06 306 THR A C 1
ATOM 2278 O O . THR A 1 306 ? -15.963 -10.567 23.283 1.00 93.06 306 THR A O 1
ATOM 2281 N N . LEU A 1 307 ? -18.099 -9.958 23.633 1.00 94.69 307 LEU A N 1
ATOM 2282 C CA . LEU A 1 307 ? -17.827 -9.106 24.787 1.00 94.69 307 LEU A CA 1
ATOM 2283 C C . LEU A 1 307 ? -18.994 -9.164 25.784 1.00 94.69 307 LEU A C 1
ATOM 2285 O O . LEU A 1 307 ? -19.949 -8.392 25.657 1.00 94.69 307 LEU A O 1
ATOM 2289 N N . SER A 1 308 ? -18.914 -10.100 26.736 1.00 91.00 308 SER A N 1
ATOM 2290 C CA . SER A 1 308 ? -19.963 -10.472 27.706 1.00 91.00 308 SER A CA 1
ATOM 2291 C C . SER A 1 308 ? -19.523 -10.482 29.176 1.00 91.00 308 SER A C 1
ATOM 2293 O O . SER A 1 308 ? -18.302 -10.428 29.445 1.00 91.00 308 SER A O 1
#

Solvent-accessible surface area (backbone atoms only — not comparable to full-atom values): 17808 Å² total; per-residue (Å²): 89,49,48,32,44,34,40,86,91,54,77,76,43,79,80,39,81,72,65,75,95,78,88,56,78,71,79,91,70,74,77,47,58,44,47,75,51,73,84,79,87,77,88,93,71,85,86,86,75,72,84,85,68,81,70,81,54,81,54,61,80,93,63,86,59,77,66,78,82,75,76,79,70,81,86,70,49,51,47,83,73,48,48,38,73,40,61,78,39,67,62,38,63,44,76,61,54,44,34,43,31,38,77,44,48,26,34,66,49,50,52,40,36,36,34,20,34,58,92,76,64,46,76,79,34,73,42,48,40,85,36,90,47,37,43,42,70,70,32,35,46,38,40,34,53,64,86,61,72,51,61,58,66,36,47,32,20,43,32,31,36,57,32,24,32,20,31,95,82,69,35,45,20,77,50,36,90,56,70,78,83,32,21,35,23,24,24,62,75,70,49,58,45,83,71,50,45,38,71,40,66,72,60,76,88,73,58,70,76,56,52,40,35,41,31,37,80,46,43,28,30,68,53,42,46,40,38,34,37,22,34,61,90,76,63,47,77,74,48,78,45,56,35,68,38,97,41,52,45,38,78,68,31,37,41,39,39,37,45,71,92,47,60,78,70,78,73,87,65,100,64,90,64,66,76,52,91,86,72,53,46,20,43,33,31,40,55,43,24,32,23,36,87,78,63,29,48,20,74,51,37,92,56,75,70,88,36,49

Organism: NCBI:txid408172

Secondary structure (DSSP, 8-state):
--EEEEETTS--EEEES---SS--B--S--SSEEEEEE----SSS-----------EE--TT---B-------------EEEEESPTTEEEE-TTPPEEEEEEEEEEE-SSEEEEEETTT--EEEEEETTSTTEE-TTEEEEEE--SSPPPTT-EEEEEE-TTSEE-TTSPBP--B-SSSSSEEEEPP-PPP-EEEEESPTT--S--TTPPEEEEEEEEEEE-SEEEEEEETTT--EEEEEEESSTTEE-TTEEEEEE--SS-TT---SS------TT--EEEEE-TTSEE-SS-PBP--B-SSSS--

Foldseek 3Di:
DWKWKDFDVDDIDTPDPDDDPDKDWDPDDDQGKIWIDDDDDDDDDDCPDDPPDRDTDGDDPPDIDIDDPPPVPPPDWKDFPAWVVGFAAEAAAQFDKIKTAIPWFKAFFWDWKFKAFLVPRDTPFIGTLPDPQWDRGRHRMIIGGTPDGHDAFTKMFMWFDWQRITDPSGHTDGIRDDRGNHMYTHHHPDWKDFPAKVVGAPDAPDFLQDKIKTAIPAFKAFDFDWKFKAFLVPRHTLDIQTTPDPQWDRGRHRMIIGGDPDSSQDDDDDDNDDCDRPTDMFMWFDWQRMAHPSGHIHGIRDDRRPHD

Mean predicted aligned error: 12.99 Å